Protein AF-A0A522KFK5-F1 (afdb_monomer)

Structure (mmCIF, N/CA/C/O backbone):
data_AF-A0A522KFK5-F1
#
_entry.id   AF-A0A522KFK5-F1
#
loop_
_atom_site.group_PDB
_atom_site.id
_atom_site.type_symbol
_atom_site.label_atom_id
_atom_site.label_alt_id
_atom_site.label_comp_id
_atom_site.label_asym_id
_atom_site.label_entity_id
_atom_site.label_seq_id
_atom_site.pdbx_PDB_ins_code
_atom_site.Cartn_x
_atom_site.Cartn_y
_atom_site.Cartn_z
_atom_site.occupancy
_atom_site.B_iso_or_equiv
_atom_site.auth_seq_id
_atom_site.auth_comp_id
_atom_site.auth_asym_id
_atom_site.auth_atom_id
_atom_site.pdbx_PDB_model_num
ATOM 1 N N . MET A 1 1 ? -9.479 -4.436 -2.124 1.00 32.31 1 MET A N 1
ATOM 2 C CA . MET A 1 1 ? -9.544 -3.268 -3.033 1.00 32.31 1 MET A CA 1
ATOM 3 C C . MET A 1 1 ? -9.692 -2.023 -2.176 1.00 32.31 1 MET A C 1
ATOM 5 O O . MET A 1 1 ? -10.491 -2.052 -1.253 1.00 32.31 1 MET A O 1
ATOM 9 N N . ARG A 1 2 ? -8.901 -0.968 -2.407 1.00 38.78 2 ARG A N 1
ATOM 10 C CA . ARG A 1 2 ? -9.092 0.308 -1.697 1.00 38.78 2 ARG A CA 1
ATOM 11 C C . ARG A 1 2 ? -10.434 0.881 -2.168 1.00 38.78 2 ARG A C 1
ATOM 13 O O . ARG A 1 2 ? -10.598 1.065 -3.369 1.00 38.78 2 ARG A O 1
ATOM 20 N N . GLY A 1 3 ? -11.390 1.077 -1.262 1.00 47.38 3 GLY A N 1
ATOM 21 C CA . GLY A 1 3 ? -12.675 1.691 -1.607 1.00 47.38 3 GLY A CA 1
ATOM 22 C C . GLY A 1 3 ? -12.481 3.102 -2.168 1.00 47.38 3 GLY A C 1
ATOM 23 O O . GLY A 1 3 ? -11.534 3.794 -1.777 1.00 47.38 3 GLY A O 1
ATOM 24 N N . ARG A 1 4 ? -13.366 3.506 -3.088 1.00 56.53 4 ARG A N 1
ATOM 25 C CA . ARG A 1 4 ? -13.407 4.861 -3.661 1.00 56.53 4 ARG A CA 1
ATOM 26 C C . ARG A 1 4 ? -13.499 5.892 -2.536 1.00 56.53 4 ARG A C 1
ATOM 28 O O . ARG A 1 4 ? -14.270 5.712 -1.590 1.00 56.53 4 ARG A O 1
ATOM 35 N N . LYS A 1 5 ? -12.712 6.964 -2.609 1.00 54.12 5 LYS A N 1
ATOM 36 C CA . LYS A 1 5 ? -12.819 8.058 -1.634 1.00 54.12 5 LYS A CA 1
ATOM 37 C C . LYS A 1 5 ? -14.045 8.921 -1.943 1.00 54.12 5 LYS A C 1
ATOM 39 O O . LYS A 1 5 ? -14.452 9.059 -3.092 1.00 54.12 5 LYS A O 1
ATOM 44 N N . LYS A 1 6 ? -14.629 9.541 -0.913 1.00 41.66 6 LYS A N 1
ATOM 45 C CA . LYS A 1 6 ? -15.729 10.504 -1.080 1.00 41.66 6 LYS A CA 1
ATOM 46 C C . LYS A 1 6 ? -15.242 11.674 -1.954 1.00 41.66 6 LYS A C 1
ATOM 48 O O . LYS A 1 6 ? -14.332 12.383 -1.534 1.00 41.66 6 LYS A O 1
ATOM 53 N N . GLY A 1 7 ? -15.826 11.843 -3.144 1.00 58.88 7 GLY A N 1
ATOM 54 C CA . GLY A 1 7 ? -15.460 12.880 -4.125 1.00 58.88 7 GLY A CA 1
ATOM 55 C C . GLY A 1 7 ? -14.580 12.412 -5.294 1.00 58.88 7 GLY A C 1
ATOM 56 O O . GLY A 1 7 ? -14.233 13.223 -6.145 1.00 58.88 7 GLY A O 1
ATOM 57 N N . GLU A 1 8 ? -14.216 11.130 -5.357 1.00 59.31 8 GLU A N 1
ATOM 58 C CA . GLU A 1 8 ? -13.532 10.549 -6.519 1.00 59.31 8 GLU A CA 1
ATOM 59 C C . GLU A 1 8 ? -14.560 10.315 -7.643 1.00 59.31 8 GLU A C 1
ATOM 61 O O . GLU A 1 8 ? -15.618 9.735 -7.393 1.00 59.31 8 GLU A O 1
ATOM 66 N N . GLY A 1 9 ? -14.282 10.812 -8.855 1.00 65.56 9 GLY A N 1
ATOM 67 C CA . GLY A 1 9 ? -15.166 10.642 -10.016 1.00 65.56 9 GLY A CA 1
ATOM 68 C C . GLY A 1 9 ? -15.393 9.168 -10.371 1.00 65.56 9 GLY A C 1
ATOM 69 O O . GLY A 1 9 ? -14.629 8.294 -9.964 1.00 65.56 9 GLY A O 1
ATOM 70 N N . ASP A 1 10 ? -16.440 8.880 -11.147 1.00 63.81 10 ASP A N 1
ATOM 71 C CA . ASP A 1 10 ? -16.839 7.495 -11.463 1.00 63.81 10 ASP A CA 1
ATOM 72 C C . ASP A 1 10 ? -15.828 6.760 -12.373 1.00 63.81 10 ASP A C 1
ATOM 74 O O . ASP A 1 10 ? -15.852 5.537 -12.520 1.00 63.81 10 ASP A O 1
ATOM 78 N N . THR A 1 11 ? -14.886 7.511 -12.949 1.00 64.56 11 THR A N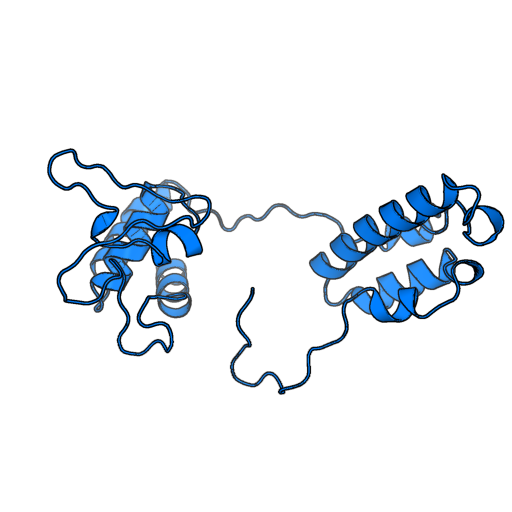 1
ATOM 79 C CA . THR A 1 11 ? -13.817 7.028 -13.820 1.00 64.56 11 THR A CA 1
ATOM 80 C C . THR A 1 11 ? -12.588 6.578 -13.031 1.00 64.56 11 THR A C 1
ATOM 82 O O . THR A 1 11 ? -11.987 7.352 -12.282 1.00 64.56 11 THR A O 1
ATOM 85 N N . THR A 1 12 ? -12.152 5.341 -13.266 1.00 71.75 12 THR A N 1
ATOM 86 C CA . THR A 1 12 ? -10.877 4.811 -12.765 1.00 71.75 12 THR A CA 1
ATOM 87 C C . THR A 1 12 ? -9.710 5.609 -13.350 1.00 71.75 12 THR A C 1
ATOM 89 O O . THR A 1 12 ? -9.559 5.676 -14.568 1.00 71.75 12 THR A O 1
ATOM 92 N N . GLN A 1 13 ? -8.864 6.197 -12.500 1.00 70.38 13 GLN A N 1
ATOM 93 C CA . GLN A 1 13 ? -7.649 6.862 -12.975 1.00 70.38 13 GLN A CA 1
ATOM 94 C C . GLN A 1 13 ? -6.668 5.850 -13.591 1.00 70.38 13 GLN A C 1
ATOM 96 O O . GLN A 1 13 ? -6.547 4.731 -13.076 1.00 70.38 13 GLN A O 1
ATOM 101 N N . PRO A 1 14 ? -5.941 6.226 -14.658 1.00 80.94 14 PRO A N 1
ATOM 102 C CA . PRO A 1 14 ? -4.960 5.349 -15.278 1.00 80.94 14 PRO A CA 1
ATOM 103 C C . PRO A 1 14 ? -3.867 4.944 -14.282 1.00 80.94 14 PRO A C 1
ATOM 105 O O . PRO A 1 14 ? -3.461 5.709 -13.402 1.00 80.94 14 PRO A O 1
ATOM 108 N N . GLY A 1 15 ? -3.385 3.707 -14.423 1.00 84.69 15 GLY A N 1
ATOM 109 C CA . GLY A 1 15 ? -2.268 3.208 -13.627 1.00 84.69 15 GLY A CA 1
ATOM 110 C C . GLY A 1 15 ? -0.995 4.035 -13.863 1.00 84.69 15 GLY A C 1
ATOM 111 O O . GLY A 1 15 ? -0.831 4.619 -14.931 1.00 84.69 15 GLY A O 1
ATOM 112 N N . PRO A 1 16 ? -0.049 4.053 -12.910 1.00 88.50 16 PRO A N 1
ATOM 113 C CA . PRO A 1 16 ? 1.122 4.931 -12.980 1.00 88.50 16 PRO A CA 1
ATOM 114 C C . PRO A 1 16 ? 2.027 4.652 -14.185 1.00 88.50 16 PRO A C 1
ATOM 116 O O . PRO A 1 16 ? 2.661 5.568 -14.686 1.00 88.50 16 PRO A O 1
ATOM 119 N N . LEU A 1 17 ? 2.072 3.407 -14.670 1.00 93.25 17 LEU A N 1
ATOM 120 C CA . LEU A 1 17 ? 2.854 3.012 -15.847 1.00 93.25 17 LEU A CA 1
ATOM 121 C C . LEU A 1 17 ? 2.074 3.117 -17.163 1.00 93.25 17 LEU A C 1
ATOM 123 O O . LEU A 1 17 ? 2.630 2.789 -18.204 1.00 93.25 17 LEU A O 1
ATOM 127 N N . TYR A 1 18 ? 0.799 3.524 -17.136 1.00 91.31 18 TYR A N 1
ATOM 128 C CA . TYR A 1 18 ? -0.061 3.494 -18.320 1.00 91.31 18 TYR A CA 1
ATOM 129 C C . TYR A 1 18 ? 0.567 4.244 -19.497 1.00 91.31 18 TYR A C 1
ATOM 131 O O . TYR A 1 18 ? 0.669 3.667 -20.570 1.00 91.31 18 TYR A O 1
ATOM 139 N N . GLY A 1 19 ? 1.072 5.464 -19.280 1.00 90.38 19 GLY A N 1
ATOM 140 C CA . GLY A 1 19 ? 1.713 6.260 -20.333 1.00 90.38 19 GLY A CA 1
ATOM 141 C C . GLY A 1 19 ? 2.905 5.555 -20.988 1.00 90.38 19 GLY A C 1
ATOM 142 O O . GLY A 1 19 ? 2.964 5.473 -22.209 1.00 90.38 19 GLY A O 1
ATOM 143 N N . LEU A 1 20 ? 3.801 4.960 -20.191 1.00 93.12 20 LEU A N 1
ATOM 144 C CA . LEU A 1 20 ? 4.950 4.211 -20.715 1.00 93.12 20 LEU A CA 1
ATOM 145 C C . LEU A 1 20 ? 4.531 2.940 -21.460 1.00 93.12 20 LEU A C 1
ATOM 147 O O . LEU A 1 20 ? 5.118 2.605 -22.480 1.00 93.12 20 LEU A O 1
ATOM 151 N N . LEU A 1 21 ? 3.511 2.232 -20.969 1.00 91.88 21 LEU A N 1
ATOM 152 C CA . LEU A 1 21 ? 3.040 0.983 -21.576 1.00 91.88 21 LEU A CA 1
ATOM 153 C C . LEU A 1 21 ? 2.182 1.195 -22.834 1.00 91.88 21 LEU A C 1
ATOM 155 O O . LEU A 1 21 ? 1.875 0.220 -23.513 1.00 91.88 21 LEU A O 1
ATOM 159 N N . GLN A 1 22 ? 1.798 2.436 -23.151 1.00 93.00 22 GLN A N 1
ATOM 160 C CA . GLN A 1 22 ? 1.203 2.789 -24.446 1.00 93.00 22 GLN A CA 1
ATOM 161 C C . GLN A 1 22 ? 2.259 2.941 -25.552 1.00 93.00 22 GLN A C 1
ATOM 163 O O . GLN A 1 22 ? 1.914 2.963 -26.732 1.00 93.00 22 GLN A O 1
ATOM 168 N N . LEU A 1 23 ? 3.542 3.049 -25.194 1.00 93.06 23 LEU A N 1
ATOM 169 C CA . LEU A 1 23 ? 4.630 3.156 -26.157 1.00 93.06 23 LEU A CA 1
ATOM 170 C C . LEU A 1 23 ? 5.041 1.768 -26.677 1.00 93.06 23 LEU A C 1
ATOM 172 O O . LEU A 1 23 ? 4.992 0.784 -25.932 1.00 93.06 23 LEU A O 1
ATOM 176 N N . PRO A 1 24 ? 5.523 1.667 -27.930 1.00 94.44 24 PRO A N 1
ATOM 177 C CA . PRO A 1 24 ? 6.239 0.480 -28.385 1.00 94.44 24 PRO A CA 1
ATOM 178 C C . PRO A 1 24 ? 7.419 0.166 -27.454 1.00 94.44 24 PRO A C 1
ATOM 180 O O . PRO A 1 24 ? 8.079 1.087 -26.975 1.00 94.44 24 PRO A O 1
ATOM 183 N N . LEU A 1 25 ? 7.748 -1.118 -27.251 1.00 93.38 25 LEU A N 1
ATOM 184 C CA . LEU A 1 25 ? 8.874 -1.527 -26.389 1.00 93.38 25 LEU A CA 1
ATOM 185 C C . LEU A 1 25 ? 10.199 -0.841 -26.768 1.00 93.38 25 LEU A C 1
ATOM 187 O O . LEU A 1 25 ? 10.996 -0.521 -25.890 1.00 93.38 25 LEU A O 1
ATOM 191 N N . SER A 1 26 ? 10.391 -0.548 -28.056 1.00 93.19 26 SER A N 1
ATOM 192 C CA . SER A 1 26 ? 11.586 0.109 -28.596 1.00 93.19 26 SER A CA 1
ATOM 193 C C . SER A 1 26 ? 11.648 1.610 -28.311 1.00 93.19 26 SER A C 1
ATOM 195 O O . SER A 1 26 ? 12.636 2.258 -28.637 1.00 93.19 26 SER A O 1
ATOM 197 N N . LYS A 1 27 ? 10.585 2.176 -27.736 1.00 94.88 27 LYS A N 1
ATOM 198 C CA . LYS A 1 27 ? 10.476 3.577 -27.315 1.00 94.88 27 LYS A CA 1
ATOM 199 C C . LYS A 1 27 ? 10.489 3.737 -25.796 1.00 94.88 27 LYS A C 1
ATOM 201 O O . LYS A 1 27 ? 10.441 4.859 -25.310 1.00 94.88 27 LYS A O 1
ATOM 206 N N . ILE A 1 28 ? 10.570 2.637 -25.045 1.00 95.56 28 ILE A N 1
ATOM 207 C CA . ILE A 1 28 ? 10.784 2.664 -23.596 1.00 95.56 28 ILE A CA 1
ATOM 208 C C . ILE A 1 28 ? 12.298 2.645 -23.347 1.00 95.56 28 ILE A C 1
ATOM 210 O O . ILE A 1 28 ? 12.867 1.640 -22.918 1.00 95.56 28 ILE A O 1
ATOM 214 N N . ASP A 1 29 ? 12.957 3.749 -23.696 1.00 94.31 29 ASP A N 1
ATOM 215 C CA . ASP A 1 29 ? 14.379 3.976 -23.440 1.00 94.31 29 ASP A CA 1
ATOM 216 C C . ASP A 1 29 ? 14.613 4.608 -22.057 1.00 94.31 29 ASP A C 1
ATOM 218 O O . ASP A 1 29 ? 13.685 4.825 -21.274 1.00 94.31 29 ASP A O 1
ATOM 222 N N . SER A 1 30 ? 15.878 4.851 -21.714 1.00 94.69 30 SER A N 1
ATOM 223 C CA . SER A 1 30 ? 16.219 5.465 -20.430 1.00 94.69 30 SER A CA 1
ATOM 224 C C . SER A 1 30 ? 15.662 6.869 -20.263 1.00 94.69 30 SER A C 1
ATOM 226 O O . SER A 1 30 ? 15.283 7.211 -19.149 1.00 94.69 30 SER A O 1
ATOM 228 N N . ASP A 1 31 ? 15.571 7.642 -21.338 1.00 94.62 31 ASP A N 1
ATOM 229 C CA . ASP A 1 31 ? 15.175 9.044 -21.280 1.00 94.62 31 ASP A CA 1
ATOM 230 C C . ASP A 1 31 ? 13.653 9.127 -21.053 1.00 94.62 31 ASP A C 1
ATOM 232 O O . ASP A 1 31 ? 13.177 9.890 -20.216 1.00 94.62 31 ASP A O 1
ATOM 236 N N . ALA A 1 32 ? 12.879 8.238 -21.689 1.00 95.25 32 ALA A N 1
ATOM 237 C CA . ALA A 1 32 ? 11.457 8.056 -21.412 1.00 95.25 32 ALA A CA 1
ATOM 238 C C . ALA A 1 32 ? 11.200 7.601 -19.963 1.00 95.25 32 ALA A C 1
ATOM 240 O O . ALA A 1 32 ? 10.260 8.070 -19.317 1.00 95.25 32 ALA A O 1
ATOM 241 N N . VAL A 1 33 ? 12.025 6.688 -19.431 1.00 95.88 33 VAL A N 1
ATOM 242 C CA . VAL A 1 33 ? 11.905 6.213 -18.041 1.00 95.88 33 VAL A CA 1
ATOM 243 C C . VAL A 1 33 ? 12.272 7.308 -17.037 1.00 95.88 33 VAL A C 1
ATOM 245 O O . VAL A 1 33 ? 11.586 7.444 -16.023 1.00 95.88 33 VAL A O 1
ATOM 248 N N . GLU A 1 34 ? 13.322 8.081 -17.306 1.00 95.88 34 GLU A N 1
ATOM 249 C CA . GLU A 1 34 ? 13.745 9.225 -16.494 1.00 95.88 34 GLU A CA 1
ATOM 250 C C . GLU A 1 34 ? 12.664 10.307 -16.470 1.00 95.88 34 GLU A C 1
ATOM 252 O O . GLU A 1 34 ? 12.196 10.689 -15.398 1.00 95.88 34 GLU A O 1
ATOM 257 N N . GLN A 1 35 ? 12.185 10.726 -17.643 1.00 95.19 35 GLN A N 1
ATOM 258 C CA . GLN A 1 35 ? 11.123 11.720 -17.770 1.00 95.19 35 GLN A CA 1
ATOM 259 C C . GLN A 1 35 ? 9.861 11.290 -17.013 1.00 95.19 35 GLN A C 1
ATOM 261 O O . GLN A 1 35 ? 9.269 12.070 -16.263 1.00 95.19 35 GLN A O 1
ATOM 266 N N . TRP A 1 36 ? 9.483 10.016 -17.129 1.00 95.88 36 TRP A N 1
ATOM 267 C CA . TRP A 1 36 ? 8.375 9.467 -16.359 1.00 95.88 36 TRP A CA 1
ATOM 268 C C . TRP A 1 36 ? 8.630 9.506 -14.841 1.00 95.88 36 TRP A C 1
ATOM 270 O O . TRP A 1 36 ? 7.723 9.840 -14.077 1.00 95.88 36 TRP A O 1
ATOM 280 N N . LEU A 1 37 ? 9.843 9.195 -14.368 1.00 95.56 37 LEU A N 1
ATOM 281 C CA . LEU A 1 37 ? 10.184 9.304 -12.943 1.00 95.56 37 LEU A CA 1
ATOM 282 C C . LEU A 1 37 ? 10.066 10.750 -12.444 1.00 95.56 37 LEU A C 1
ATOM 284 O O . LEU A 1 37 ? 9.474 10.970 -11.381 1.00 95.56 37 LEU A O 1
ATOM 288 N N . ILE A 1 38 ? 10.545 11.720 -13.230 1.00 93.88 38 ILE A N 1
ATOM 289 C CA . ILE A 1 38 ? 10.445 13.156 -12.938 1.00 93.88 38 ILE A CA 1
ATOM 290 C C . ILE A 1 38 ? 8.975 13.566 -12.772 1.00 93.88 38 ILE A C 1
ATOM 292 O O . ILE A 1 38 ? 8.608 14.187 -11.770 1.00 93.88 38 ILE A O 1
ATOM 296 N N . GLU A 1 39 ? 8.099 13.155 -13.691 1.00 92.62 39 GLU A N 1
ATOM 297 C CA . GLU A 1 39 ? 6.657 13.426 -13.619 1.00 92.62 39 GLU A CA 1
ATOM 298 C C . GLU A 1 39 ? 6.004 12.812 -12.370 1.00 92.62 39 GLU A C 1
ATOM 300 O O . GLU A 1 39 ? 5.091 13.390 -11.770 1.00 92.62 39 GLU A O 1
ATOM 305 N N . GLN A 1 40 ? 6.488 11.650 -11.924 1.00 92.88 40 GLN A N 1
ATOM 306 C CA . GLN A 1 40 ? 5.958 10.939 -10.759 1.00 92.88 40 GLN A CA 1
ATOM 307 C C . GLN A 1 40 ? 6.577 11.365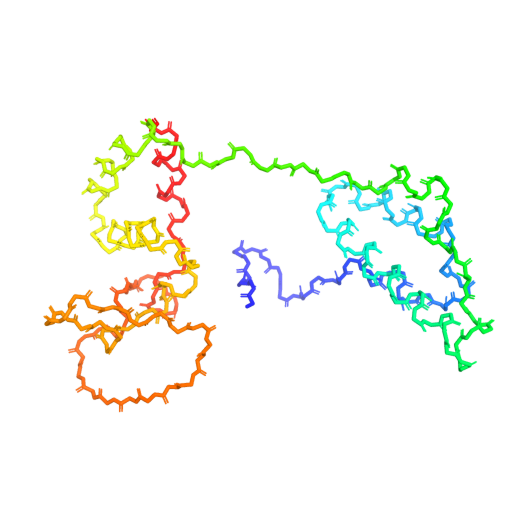 -9.415 1.00 92.88 40 GLN A C 1
ATOM 309 O O . GLN A 1 40 ? 6.177 10.827 -8.376 1.00 92.88 40 GLN A O 1
ATOM 314 N N . ARG A 1 41 ? 7.473 12.367 -9.377 1.00 90.12 41 ARG A N 1
ATOM 315 C CA . ARG A 1 41 ? 8.095 12.881 -8.133 1.00 90.12 41 ARG A CA 1
ATOM 316 C C . ARG A 1 41 ? 7.081 13.269 -7.051 1.00 90.12 41 ARG A C 1
ATOM 318 O O . ARG A 1 41 ? 7.335 13.076 -5.866 1.00 90.12 41 ARG A O 1
ATOM 325 N N . HIS A 1 42 ? 5.894 13.735 -7.445 1.00 89.19 42 HIS A N 1
ATOM 326 C CA . HIS A 1 42 ? 4.797 14.082 -6.533 1.00 89.19 42 HIS A CA 1
ATOM 327 C C . HIS A 1 42 ? 4.217 12.873 -5.761 1.00 89.19 42 HIS A C 1
ATOM 329 O O . HIS A 1 42 ? 3.512 13.043 -4.763 1.00 89.19 42 HIS A O 1
ATOM 335 N N . ARG A 1 43 ? 4.495 11.634 -6.196 1.00 88.94 43 ARG A N 1
ATOM 336 C CA . ARG A 1 43 ? 4.040 10.379 -5.569 1.00 88.94 43 ARG A CA 1
ATOM 337 C C . ARG A 1 43 ? 5.197 9.377 -5.458 1.00 88.94 43 ARG A C 1
ATOM 339 O O . ARG A 1 43 ? 5.152 8.316 -6.088 1.00 88.94 43 ARG A O 1
ATOM 346 N N . PRO A 1 44 ? 6.187 9.620 -4.584 1.00 89.12 44 PRO A N 1
ATOM 347 C CA . PRO A 1 44 ? 7.449 8.872 -4.569 1.00 89.12 44 PRO A CA 1
ATOM 348 C C . PRO A 1 44 ? 7.273 7.363 -4.343 1.00 89.12 44 PRO A C 1
ATOM 350 O O . PRO A 1 44 ? 7.905 6.541 -5.006 1.00 89.12 44 PRO A O 1
ATOM 353 N N . GLY A 1 45 ? 6.347 6.967 -3.462 1.00 88.75 45 GLY A N 1
ATOM 354 C CA . GLY A 1 45 ? 6.043 5.551 -3.236 1.00 88.75 45 GLY A CA 1
ATOM 355 C C . GLY A 1 45 ? 5.429 4.857 -4.458 1.00 88.75 45 GLY A C 1
ATOM 356 O O . GLY A 1 45 ? 5.696 3.681 -4.693 1.00 88.75 45 GLY A O 1
ATOM 357 N N . VAL A 1 46 ? 4.630 5.576 -5.254 1.00 90.38 46 VAL A N 1
ATOM 358 C CA . VAL A 1 46 ? 4.033 5.047 -6.491 1.00 90.38 46 VAL A CA 1
ATOM 359 C C . VAL A 1 46 ? 5.080 4.988 -7.598 1.00 90.38 46 VAL A C 1
ATOM 361 O O . VAL A 1 46 ? 5.182 3.951 -8.250 1.00 90.38 46 VAL A O 1
ATOM 364 N N . ALA A 1 47 ? 5.887 6.041 -7.753 1.00 93.19 47 ALA A N 1
ATOM 365 C CA . ALA A 1 47 ? 6.986 6.106 -8.711 1.00 93.19 47 ALA A CA 1
ATOM 366 C C . ALA A 1 47 ? 7.959 4.935 -8.520 1.00 93.19 47 ALA A C 1
ATOM 368 O O . ALA A 1 47 ? 8.157 4.135 -9.432 1.00 93.19 47 ALA A O 1
ATOM 369 N N . ARG A 1 48 ? 8.470 4.727 -7.296 1.00 93.19 48 ARG A N 1
ATOM 370 C CA . ARG A 1 48 ? 9.386 3.612 -7.008 1.00 93.19 48 ARG A CA 1
ATOM 371 C C . ARG A 1 48 ? 8.739 2.251 -7.269 1.00 93.19 48 ARG A C 1
ATOM 373 O O . ARG A 1 48 ? 9.353 1.366 -7.860 1.00 93.19 48 ARG A O 1
ATOM 380 N N . ALA A 1 49 ? 7.493 2.067 -6.836 1.00 92.81 49 ALA A N 1
ATOM 381 C CA . ALA A 1 49 ? 6.778 0.809 -7.017 1.00 92.81 49 ALA A CA 1
ATOM 382 C C . ALA A 1 49 ? 6.486 0.512 -8.502 1.00 92.81 49 ALA A C 1
ATOM 384 O O . ALA A 1 49 ? 6.525 -0.651 -8.912 1.00 92.81 49 ALA A O 1
ATOM 385 N N . GLY A 1 50 ? 6.195 1.540 -9.301 1.00 94.56 50 GLY A N 1
ATOM 386 C CA . GLY A 1 50 ? 6.071 1.450 -10.754 1.00 94.56 50 GLY A CA 1
ATOM 387 C C . GLY A 1 50 ? 7.409 1.109 -11.407 1.00 94.56 50 GLY A C 1
ATOM 388 O O . GLY A 1 50 ? 7.489 0.119 -12.127 1.00 94.56 50 GLY A O 1
ATOM 389 N N . PHE A 1 51 ? 8.473 1.835 -11.063 1.00 95.38 51 PHE A N 1
ATOM 390 C CA . PHE A 1 51 ? 9.823 1.621 -11.583 1.00 95.38 51 PHE A CA 1
ATOM 391 C C . PHE A 1 51 ? 10.319 0.185 -11.377 1.00 95.38 51 PHE A C 1
ATOM 393 O O . PHE A 1 51 ? 10.775 -0.461 -12.317 1.00 95.38 51 PHE A O 1
ATOM 400 N N . VAL A 1 52 ? 10.180 -0.361 -10.162 1.00 94.12 52 VAL A N 1
ATOM 401 C CA . VAL A 1 52 ? 10.608 -1.739 -9.860 1.00 94.12 52 VAL A CA 1
ATOM 402 C C . VAL A 1 52 ? 9.867 -2.759 -10.730 1.00 94.12 52 VAL A C 1
ATOM 404 O O . VAL A 1 52 ? 10.488 -3.702 -11.223 1.00 94.12 52 VAL A O 1
ATOM 407 N N . ARG A 1 53 ? 8.558 -2.564 -10.950 1.00 95.00 53 ARG A N 1
ATOM 408 C CA . ARG A 1 53 ? 7.747 -3.436 -11.816 1.00 95.00 53 ARG A CA 1
ATOM 409 C C . ARG A 1 53 ? 8.135 -3.298 -13.283 1.00 95.00 53 ARG A C 1
ATOM 411 O O . ARG A 1 53 ? 8.295 -4.316 -13.947 1.00 95.00 53 ARG A O 1
ATOM 418 N N . LEU A 1 54 ? 8.324 -2.070 -13.762 1.00 95.50 54 LEU A N 1
ATOM 419 C CA . LEU A 1 54 ? 8.755 -1.796 -15.130 1.00 95.50 54 LEU A CA 1
ATOM 420 C C . LEU A 1 54 ? 10.110 -2.444 -15.417 1.00 95.50 54 LEU A C 1
ATOM 422 O O . LEU A 1 54 ? 10.242 -3.180 -16.386 1.00 95.50 54 LEU A O 1
ATOM 426 N N . ARG A 1 55 ? 11.095 -2.258 -14.533 1.00 95.00 55 ARG A N 1
ATOM 427 C CA . ARG A 1 55 ? 12.418 -2.873 -14.670 1.00 95.00 55 ARG A CA 1
ATOM 428 C C . ARG A 1 55 ? 12.336 -4.397 -14.737 1.00 95.00 55 ARG A C 1
ATOM 430 O O . ARG A 1 55 ? 12.989 -5.009 -15.575 1.00 95.00 55 ARG A O 1
ATOM 437 N N . ALA A 1 56 ? 11.534 -5.016 -13.867 1.00 94.38 56 ALA A N 1
ATOM 438 C CA . ALA A 1 56 ? 11.324 -6.462 -13.893 1.00 94.38 56 ALA A CA 1
ATOM 439 C C . ALA A 1 56 ? 10.675 -6.923 -15.211 1.00 94.38 56 ALA A C 1
ATOM 441 O O . ALA A 1 56 ? 11.103 -7.922 -15.785 1.00 94.38 56 ALA A O 1
ATOM 442 N N . PHE A 1 57 ? 9.692 -6.171 -15.710 1.00 94.44 57 PHE A N 1
ATOM 443 C CA . PHE A 1 57 ? 9.033 -6.430 -16.988 1.00 94.44 57 PHE A CA 1
ATOM 444 C C . PHE A 1 57 ? 10.003 -6.332 -18.176 1.00 94.44 57 PHE A C 1
ATOM 446 O O . PHE A 1 57 ? 10.096 -7.274 -18.958 1.00 94.44 57 PHE A O 1
ATOM 453 N N . LEU A 1 58 ? 10.785 -5.254 -18.279 1.00 94.38 58 LEU A N 1
ATOM 454 C CA . LEU A 1 58 ? 11.751 -5.071 -19.369 1.00 94.38 58 LEU A CA 1
ATOM 455 C C . LEU A 1 58 ? 12.856 -6.138 -19.339 1.00 94.38 58 LEU A C 1
ATOM 457 O O . LEU A 1 58 ? 13.206 -6.692 -20.380 1.00 94.38 58 LEU A O 1
ATOM 461 N N . ASN A 1 59 ? 13.343 -6.505 -18.148 1.00 93.81 59 ASN A N 1
ATOM 462 C CA . ASN A 1 59 ? 14.305 -7.601 -17.995 1.00 93.81 59 ASN A CA 1
ATOM 463 C C . ASN A 1 59 ? 13.716 -8.953 -18.430 1.00 93.81 59 ASN A C 1
ATOM 465 O O . ASN A 1 59 ? 14.402 -9.757 -19.058 1.00 93.81 59 ASN A O 1
ATOM 469 N N . TRP A 1 60 ? 12.441 -9.206 -18.129 1.00 94.69 60 TRP A N 1
ATOM 470 C CA . TRP A 1 60 ? 11.744 -10.403 -18.594 1.00 94.69 60 TRP A CA 1
ATOM 471 C C . TRP A 1 60 ? 11.574 -10.417 -20.120 1.00 94.69 60 TRP A C 1
ATOM 473 O O . TRP A 1 60 ? 11.777 -11.464 -20.737 1.00 94.69 60 TRP A O 1
ATOM 483 N N . CYS A 1 61 ? 11.271 -9.270 -20.741 1.00 94.50 61 CYS A N 1
ATOM 484 C CA . CYS A 1 61 ? 11.214 -9.137 -22.200 1.00 94.50 61 CYS A CA 1
ATOM 485 C C . CYS A 1 61 ? 12.575 -9.441 -22.839 1.0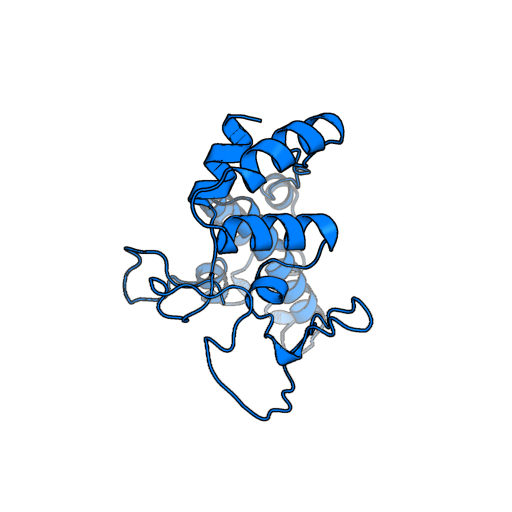0 94.50 61 CYS A C 1
ATOM 487 O O . CYS A 1 61 ? 12.640 -10.228 -23.780 1.00 94.50 61 CYS A O 1
ATOM 489 N N . ALA A 1 62 ? 13.668 -8.909 -22.281 1.00 92.88 62 ALA A N 1
ATOM 490 C CA . ALA A 1 62 ? 15.023 -9.138 -22.791 1.00 92.88 62 ALA A CA 1
ATOM 491 C C . ALA A 1 62 ? 15.419 -10.630 -22.776 1.00 92.88 62 ALA A C 1
ATOM 493 O O . ALA A 1 62 ? 16.136 -11.112 -23.657 1.00 92.88 62 ALA A O 1
ATOM 494 N N . GLY A 1 63 ? 14.895 -11.395 -21.813 1.00 92.19 63 GLY A N 1
ATOM 495 C CA . GLY A 1 63 ? 15.106 -12.839 -21.722 1.00 92.19 63 GLY A CA 1
ATOM 496 C C . GLY A 1 63 ? 14.402 -13.668 -22.806 1.00 92.19 63 GLY A C 1
ATOM 497 O O . GLY A 1 63 ? 14.801 -14.807 -23.044 1.00 92.19 63 GLY A O 1
ATOM 498 N N . ARG A 1 64 ? 13.390 -13.134 -23.502 1.00 94.44 64 ARG A N 1
ATOM 499 C CA . ARG A 1 64 ? 12.529 -13.901 -24.420 1.00 94.44 64 ARG A CA 1
ATOM 500 C C . ARG A 1 64 ? 12.828 -13.607 -25.882 1.00 94.44 64 ARG A C 1
ATOM 502 O O . ARG A 1 64 ? 12.767 -12.458 -26.297 1.00 94.44 64 ARG A O 1
ATOM 509 N N . ALA A 1 65 ? 13.027 -14.658 -26.680 1.00 93.50 65 ALA A N 1
ATOM 510 C CA . ALA A 1 65 ? 13.293 -14.535 -28.117 1.00 93.50 65 ALA A CA 1
ATOM 511 C C . ALA A 1 65 ? 12.242 -13.682 -28.854 1.00 93.50 65 ALA A C 1
ATOM 513 O O . ALA A 1 65 ? 12.603 -12.855 -29.674 1.00 93.50 65 ALA A O 1
ATOM 514 N N . ALA A 1 66 ? 10.961 -13.805 -28.490 1.00 93.75 66 ALA A N 1
ATOM 515 C CA . ALA A 1 66 ? 9.874 -13.046 -29.115 1.00 93.75 66 ALA A CA 1
ATOM 516 C C . ALA A 1 66 ? 9.923 -11.521 -28.877 1.00 93.75 66 ALA A C 1
ATOM 518 O O . ALA A 1 66 ? 9.279 -10.778 -29.609 1.00 93.75 66 ALA A O 1
ATOM 519 N N . TYR A 1 67 ? 10.635 -11.048 -27.847 1.00 92.75 67 TYR A N 1
ATOM 520 C CA . TYR A 1 67 ? 10.617 -9.636 -27.431 1.00 92.75 67 TYR A CA 1
ATOM 521 C C . TYR A 1 67 ? 12.001 -8.986 -27.385 1.00 92.75 67 TYR A C 1
ATOM 523 O O . TYR A 1 67 ? 12.095 -7.763 -27.299 1.00 92.75 67 TYR A O 1
ATOM 531 N N . ARG A 1 68 ? 13.068 -9.790 -27.426 1.00 91.75 68 ARG A N 1
ATOM 532 C CA . ARG A 1 68 ? 14.452 -9.352 -27.223 1.00 91.75 68 ARG A CA 1
ATOM 533 C C . ARG A 1 68 ? 14.883 -8.258 -28.196 1.00 91.75 68 ARG A C 1
ATOM 535 O O . ARG A 1 68 ? 15.539 -7.321 -27.762 1.00 91.75 68 ARG A O 1
ATOM 542 N N . ASP A 1 69 ? 14.469 -8.352 -29.455 1.00 92.56 69 ASP A N 1
ATOM 543 C CA . ASP A 1 69 ? 14.875 -7.405 -30.503 1.00 92.56 69 ASP A CA 1
ATOM 544 C C . ASP A 1 69 ? 14.095 -6.082 -30.452 1.00 92.56 69 ASP A C 1
ATOM 546 O O . ASP A 1 69 ? 14.457 -5.109 -31.109 1.00 92.56 69 ASP A O 1
ATOM 550 N N . TYR A 1 70 ? 13.023 -6.031 -29.658 1.00 92.12 70 TYR A N 1
ATOM 551 C CA . TYR A 1 70 ? 12.164 -4.857 -29.523 1.00 92.12 70 TYR A CA 1
ATOM 552 C C . TYR A 1 70 ? 12.372 -4.108 -28.212 1.00 92.12 70 TYR A C 1
ATOM 554 O O .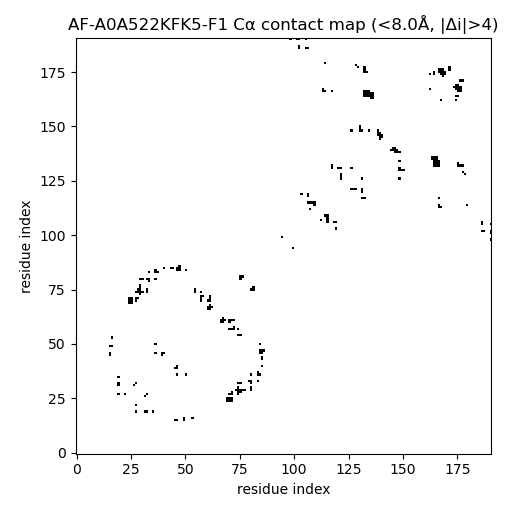 TYR A 1 70 ? 11.919 -2.977 -28.096 1.00 92.12 70 TYR A O 1
ATOM 562 N N . VAL A 1 71 ? 13.002 -4.720 -27.209 1.00 93.56 71 VAL A N 1
ATOM 563 C CA . VAL A 1 71 ? 13.260 -4.079 -25.917 1.00 93.56 71 VAL A CA 1
ATOM 564 C C . VAL A 1 71 ? 14.643 -3.445 -25.914 1.00 93.56 71 VAL A C 1
ATOM 566 O O . VAL A 1 71 ? 15.578 -4.009 -26.469 1.00 93.56 71 VAL A O 1
ATOM 569 N N . ILE A 1 72 ? 14.791 -2.302 -25.248 1.00 89.38 72 ILE A N 1
ATOM 570 C CA . ILE A 1 72 ? 16.098 -1.683 -25.013 1.00 89.38 72 ILE A CA 1
ATOM 571 C C . ILE A 1 72 ? 16.672 -2.257 -23.713 1.00 89.38 72 ILE A C 1
ATOM 573 O O . ILE A 1 72 ? 16.182 -1.926 -22.623 1.00 89.38 72 ILE A O 1
ATOM 577 N N . PRO A 1 73 ? 17.694 -3.132 -23.775 1.00 79.75 73 PRO A N 1
ATOM 578 C CA . PRO A 1 73 ? 18.303 -3.672 -22.571 1.00 79.75 73 PRO A CA 1
ATOM 579 C C . PRO A 1 73 ? 18.932 -2.529 -21.772 1.00 79.75 73 PRO A C 1
ATOM 581 O O . PRO A 1 73 ? 19.628 -1.681 -22.323 1.00 79.75 73 PRO A O 1
ATOM 584 N N . GLY A 1 74 ? 18.683 -2.487 -20.465 1.00 84.50 74 GLY A N 1
ATOM 585 C CA . GLY A 1 74 ? 19.273 -1.457 -19.608 1.00 84.50 74 GLY A CA 1
ATOM 586 C C . GLY A 1 74 ? 18.578 -0.090 -19.635 1.00 84.50 74 GLY A C 1
ATOM 587 O O . GLY A 1 74 ? 19.111 0.859 -19.063 1.00 84.50 74 GLY A O 1
ATOM 588 N N . ALA A 1 75 ? 17.362 0.027 -20.184 1.00 91.06 75 ALA A N 1
ATOM 589 C CA . ALA A 1 75 ? 16.572 1.263 -20.082 1.00 91.06 75 ALA A CA 1
ATOM 590 C C . ALA A 1 75 ? 16.483 1.788 -18.629 1.00 91.06 75 ALA A C 1
ATOM 592 O O . ALA A 1 75 ? 16.570 2.985 -18.384 1.00 91.06 75 ALA A O 1
ATOM 593 N N . CYS A 1 76 ? 16.435 0.893 -17.636 1.00 91.75 76 CYS A N 1
ATOM 594 C CA . CYS A 1 76 ? 16.397 1.246 -16.212 1.00 91.75 76 CYS A CA 1
ATOM 595 C C . CYS A 1 76 ? 17.770 1.277 -15.502 1.00 91.75 76 CYS A C 1
ATOM 597 O O . CYS A 1 76 ? 17.801 1.233 -14.269 1.00 91.75 76 CYS A O 1
ATOM 599 N N . THR A 1 77 ? 18.900 1.237 -16.222 1.00 89.62 77 THR A N 1
ATOM 600 C CA . THR A 1 77 ? 20.237 1.073 -15.610 1.00 89.62 77 THR A CA 1
ATOM 601 C C . THR A 1 77 ? 21.147 2.295 -15.682 1.00 89.62 77 THR A C 1
ATOM 603 O O . THR A 1 77 ? 22.130 2.306 -14.933 1.00 89.62 77 THR A O 1
ATOM 606 N N . LYS A 1 78 ? 20.836 3.297 -16.524 1.00 91.31 78 LYS A N 1
ATOM 607 C CA . LYS A 1 78 ? 21.566 4.579 -16.564 1.00 91.31 78 LYS A CA 1
ATOM 608 C C . LYS A 1 78 ? 21.586 5.242 -15.181 1.00 91.31 78 LYS A C 1
ATOM 610 O O . LYS A 1 78 ? 20.672 5.033 -14.382 1.00 91.31 78 LYS A O 1
ATOM 615 N N . GLN A 1 79 ? 22.644 6.002 -14.902 1.00 88.62 79 GLN A N 1
ATOM 616 C CA . GLN A 1 79 ? 22.809 6.660 -13.607 1.00 88.62 79 GLN A CA 1
ATOM 617 C C . GLN A 1 79 ? 21.743 7.738 -13.390 1.00 88.62 79 GLN A C 1
ATOM 619 O O . GLN A 1 79 ? 21.081 7.693 -12.361 1.00 88.62 79 GLN A O 1
ATOM 624 N N . ASP A 1 80 ? 21.475 8.563 -14.402 1.00 86.94 80 ASP A N 1
ATOM 625 C CA . ASP A 1 80 ? 20.444 9.613 -14.361 1.00 86.94 80 ASP A CA 1
ATOM 626 C C . ASP A 1 80 ? 19.071 9.041 -13.956 1.00 86.94 80 ASP A C 1
ATOM 628 O O . ASP A 1 80 ? 18.421 9.506 -13.024 1.00 86.94 80 ASP A O 1
ATOM 632 N N . VAL A 1 81 ? 18.694 7.894 -14.537 1.00 91.69 81 VAL A N 1
ATOM 633 C CA . VAL A 1 81 ? 17.477 7.160 -14.154 1.00 91.69 81 VAL A CA 1
ATOM 634 C C . VAL A 1 81 ? 17.504 6.719 -12.690 1.00 91.69 81 VAL A C 1
AT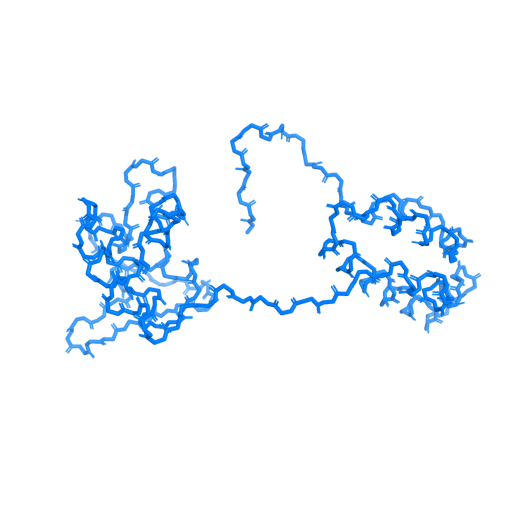OM 636 O O . VAL A 1 81 ? 16.477 6.780 -12.020 1.00 91.69 81 VAL A O 1
ATOM 639 N N . LYS A 1 82 ? 18.640 6.216 -12.189 1.00 90.62 82 LYS A N 1
ATOM 640 C CA . LYS A 1 82 ? 18.768 5.740 -10.800 1.00 90.62 82 LYS A CA 1
ATOM 641 C C . LYS A 1 82 ? 18.679 6.882 -9.796 1.00 90.62 82 LYS A C 1
ATOM 643 O O . LYS A 1 82 ? 18.096 6.664 -8.734 1.00 90.62 82 LYS A O 1
ATOM 648 N N . ASP A 1 83 ? 19.230 8.041 -10.135 1.00 90.62 83 ASP A N 1
ATOM 649 C CA . ASP A 1 83 ? 19.213 9.237 -9.294 1.00 90.62 83 ASP A CA 1
ATOM 650 C C . ASP A 1 83 ? 17.782 9.772 -9.125 1.00 90.62 83 ASP A C 1
ATOM 652 O O . ASP A 1 83 ? 17.408 10.229 -8.044 1.00 90.62 83 ASP A O 1
ATOM 656 N N . GLU A 1 84 ? 16.933 9.583 -10.139 1.00 92.62 84 GLU A N 1
ATOM 657 C CA . GLU A 1 84 ? 15.505 9.909 -10.083 1.00 92.62 84 GLU A CA 1
ATOM 658 C C . GLU A 1 84 ? 14.641 8.887 -9.327 1.00 92.62 84 GLU A C 1
ATOM 660 O O . GLU A 1 84 ? 13.477 9.160 -9.012 1.00 92.62 84 GLU A O 1
ATOM 665 N N . VAL A 1 85 ? 15.159 7.695 -9.002 1.00 91.94 85 VAL A N 1
ATOM 666 C CA . VAL A 1 85 ? 14.377 6.700 -8.256 1.00 91.94 85 VAL A CA 1
ATOM 667 C C . VAL A 1 85 ? 14.257 7.135 -6.792 1.00 91.94 85 VAL A C 1
ATOM 669 O O . VAL A 1 85 ? 15.258 7.148 -6.073 1.00 91.94 85 VAL A O 1
ATOM 672 N N . PRO A 1 86 ? 13.035 7.353 -6.265 1.00 90.25 86 PRO A N 1
ATOM 673 C CA . PRO A 1 86 ? 12.869 7.787 -4.882 1.00 90.25 86 PRO A CA 1
ATOM 674 C C . PRO A 1 86 ? 13.476 6.798 -3.885 1.00 90.25 86 PRO A C 1
ATOM 676 O O . PRO A 1 86 ? 13.336 5.579 -4.047 1.00 90.25 86 PRO A O 1
ATOM 679 N N . SER A 1 87 ? 14.109 7.304 -2.828 1.00 84.19 87 SER A N 1
ATOM 680 C CA . SER A 1 87 ? 14.651 6.481 -1.746 1.00 84.19 87 SER A CA 1
ATOM 681 C C . SER A 1 87 ? 13.542 5.881 -0.871 1.00 84.19 87 SER A C 1
ATOM 683 O O . SER A 1 87 ? 12.407 6.362 -0.809 1.00 84.19 87 SER A O 1
ATOM 685 N N . THR A 1 88 ? 13.854 4.773 -0.199 1.00 77.31 88 THR A N 1
ATOM 686 C CA . THR A 1 88 ? 12.976 4.182 0.817 1.00 77.31 88 THR A CA 1
ATOM 687 C C . THR A 1 88 ? 13.331 4.741 2.182 1.00 77.31 88 THR A C 1
ATOM 689 O O . THR A 1 88 ? 14.400 4.432 2.698 1.00 77.31 88 THR A O 1
ATOM 692 N N . ASN A 1 89 ? 12.410 5.489 2.784 1.00 75.25 89 ASN A N 1
ATOM 693 C CA . ASN A 1 89 ? 12.523 5.903 4.179 1.00 75.25 89 ASN A CA 1
ATOM 694 C C . ASN A 1 89 ? 11.725 4.945 5.066 1.00 75.25 89 ASN A C 1
ATOM 696 O O . ASN A 1 89 ? 10.579 4.601 4.749 1.00 75.25 89 ASN A O 1
ATOM 700 N N . ALA A 1 90 ? 12.330 4.520 6.175 1.00 76.69 90 ALA A N 1
ATOM 701 C CA . ALA A 1 90 ? 11.605 3.827 7.229 1.00 76.69 90 ALA A CA 1
ATOM 702 C C . ALA A 1 90 ? 10.538 4.766 7.812 1.00 76.69 90 ALA A C 1
ATOM 704 O O . ALA A 1 90 ? 10.712 5.985 7.843 1.00 76.69 90 ALA A O 1
ATOM 705 N N . ARG A 1 91 ? 9.409 4.206 8.251 1.00 74.94 91 ARG A N 1
ATOM 706 C CA . ARG A 1 91 ? 8.419 4.994 8.986 1.00 74.94 91 ARG A CA 1
ATOM 707 C C . ARG A 1 91 ? 8.794 5.026 10.462 1.00 74.94 91 ARG A C 1
ATOM 709 O O . ARG A 1 91 ? 9.199 4.006 11.009 1.00 74.94 91 ARG A O 1
ATOM 716 N N . HIS A 1 92 ? 8.614 6.186 11.082 1.00 77.00 92 HIS A N 1
ATOM 717 C CA . HIS A 1 92 ? 8.875 6.422 12.504 1.00 77.00 92 HIS A CA 1
ATOM 718 C C . HIS A 1 92 ? 7.576 6.626 13.305 1.00 77.00 92 HIS A C 1
ATOM 720 O O . HIS A 1 92 ? 7.598 7.171 14.398 1.00 77.00 92 HIS A O 1
ATOM 726 N N . ASP A 1 93 ? 6.428 6.212 12.762 1.00 81.19 93 ASP A N 1
ATOM 727 C CA . ASP A 1 93 ? 5.089 6.403 13.337 1.00 81.19 93 ASP A CA 1
ATOM 728 C C . ASP A 1 93 ? 4.632 5.226 14.223 1.00 81.19 93 ASP A C 1
ATOM 730 O O . ASP A 1 93 ? 3.435 4.985 14.389 1.00 81.19 93 ASP A O 1
ATOM 734 N N . ALA A 1 94 ? 5.579 4.467 14.779 1.00 85.88 94 ALA A N 1
ATOM 735 C CA . ALA A 1 94 ? 5.283 3.321 15.629 1.00 85.88 94 ALA A CA 1
ATOM 736 C C . ALA A 1 94 ? 4.840 3.754 17.041 1.00 85.88 94 ALA A C 1
ATOM 738 O O . ALA A 1 94 ? 5.382 4.689 17.627 1.00 85.88 94 ALA A O 1
ATOM 739 N N . LEU A 1 95 ? 3.874 3.032 17.621 1.00 87.38 95 LEU A N 1
ATOM 740 C CA . LEU A 1 95 ? 3.521 3.181 19.035 1.00 87.38 95 LEU A CA 1
ATOM 741 C C . LEU A 1 95 ? 4.620 2.571 19.911 1.00 87.38 95 LEU A C 1
ATOM 743 O O . LEU A 1 95 ? 4.754 1.352 20.004 1.00 87.38 95 LEU A O 1
ATOM 747 N N . GLU A 1 96 ? 5.398 3.428 20.561 1.00 90.38 96 GLU A N 1
ATOM 748 C CA . GLU A 1 96 ? 6.414 3.027 21.532 1.00 90.38 96 GLU A CA 1
ATOM 749 C C . GLU A 1 96 ? 5.816 2.642 22.892 1.00 90.38 96 GLU A C 1
ATOM 751 O O . GLU A 1 96 ? 4.683 2.990 23.231 1.00 90.38 96 GLU A O 1
ATOM 756 N N . ARG A 1 97 ? 6.618 1.958 23.718 1.00 91.44 97 ARG A N 1
ATOM 757 C CA . ARG A 1 97 ? 6.205 1.452 25.037 1.00 91.44 97 ARG A CA 1
ATOM 758 C C . ARG A 1 97 ? 5.609 2.539 25.936 1.00 91.44 97 ARG A C 1
ATOM 760 O O . ARG A 1 97 ? 4.605 2.288 26.597 1.00 91.44 97 ARG A O 1
ATOM 767 N N . GLN A 1 98 ? 6.208 3.729 25.946 1.00 92.62 98 GLN A N 1
ATOM 768 C CA . GLN A 1 98 ? 5.750 4.861 26.757 1.00 92.62 98 GLN A CA 1
ATOM 769 C C . GLN A 1 98 ? 4.377 5.397 26.321 1.00 92.62 98 GLN A C 1
ATOM 771 O O . GLN A 1 98 ? 3.632 5.922 27.142 1.00 92.62 98 GLN A O 1
ATOM 776 N N . HIS A 1 99 ? 4.005 5.207 25.050 1.00 92.25 99 HIS A N 1
ATOM 777 C CA . HIS A 1 99 ? 2.714 5.641 24.518 1.00 92.25 99 HIS A CA 1
ATOM 778 C C . HIS A 1 99 ? 1.586 4.648 24.839 1.00 92.25 99 HIS A C 1
ATOM 780 O O . HIS A 1 99 ? 0.417 5.017 24.775 1.00 92.25 99 HIS A O 1
ATOM 786 N N . LEU A 1 100 ? 1.893 3.394 25.202 1.00 93.62 100 LEU A N 1
ATOM 787 C CA . LEU A 1 100 ? 0.879 2.344 25.359 1.00 93.62 100 LEU A CA 1
ATOM 788 C C . LEU A 1 100 ? -0.124 2.651 26.472 1.00 93.62 100 LEU A C 1
ATOM 790 O O . LEU A 1 100 ? -1.330 2.617 26.235 1.00 93.62 100 LEU A O 1
ATOM 794 N N . GLN A 1 101 ? 0.350 2.974 27.676 1.00 93.94 101 GLN A N 1
ATOM 795 C CA . GLN A 1 101 ? -0.531 3.291 28.801 1.00 93.94 101 GLN A CA 1
ATOM 796 C C . GLN A 1 101 ? -1.478 4.473 28.495 1.00 93.94 101 GLN A C 1
ATOM 798 O O . GLN A 1 101 ? -2.698 4.271 28.547 1.00 93.94 101 GLN A O 1
ATOM 803 N N . PRO A 1 102 ? -0.980 5.666 28.106 1.00 95.25 102 PRO A N 1
ATOM 804 C CA . PRO A 1 102 ? -1.849 6.797 27.775 1.00 95.25 102 PRO A CA 1
ATOM 805 C C . PRO A 1 102 ? -2.754 6.526 26.563 1.00 95.25 102 PRO A C 1
ATOM 807 O O . PRO A 1 102 ? -3.862 7.068 26.484 1.00 95.25 102 PRO A O 1
ATOM 810 N N . TRP A 1 103 ? -2.332 5.675 25.625 1.00 95.25 103 TRP A N 1
ATOM 811 C CA . TRP A 1 103 ? -3.160 5.248 24.500 1.00 95.25 103 TRP A CA 1
ATOM 812 C C . TRP A 1 103 ? -4.330 4.364 24.959 1.00 95.25 103 TRP A C 1
ATOM 814 O O . TRP A 1 103 ? -5.479 4.666 24.633 1.00 95.25 103 TRP A O 1
ATOM 824 N N . PHE A 1 104 ? -4.093 3.335 25.784 1.00 95.25 104 PHE A N 1
ATOM 825 C CA . PHE A 1 104 ? -5.152 2.446 26.289 1.00 95.25 104 PHE A CA 1
ATOM 826 C C . PHE A 1 104 ? -6.163 3.187 27.167 1.00 95.25 104 PHE A C 1
ATOM 828 O O . PHE A 1 104 ? -7.358 2.889 27.129 1.00 95.25 104 PHE A O 1
ATOM 835 N N . GLU A 1 105 ? -5.716 4.147 27.976 1.00 94.56 105 GLU A N 1
ATOM 836 C CA . GLU A 1 105 ? -6.607 4.996 28.774 1.00 94.56 105 GLU A CA 1
ATOM 837 C C . GLU A 1 105 ? -7.546 5.832 27.898 1.00 94.56 105 GLU A C 1
ATOM 839 O O . GLU A 1 105 ? -8.738 5.926 28.192 1.00 94.56 105 GLU A O 1
ATOM 844 N N . ARG A 1 106 ? -7.041 6.404 26.799 1.00 93.12 106 ARG A N 1
ATOM 845 C CA . ARG A 1 106 ? -7.851 7.198 25.862 1.00 93.12 106 ARG A CA 1
ATOM 846 C C . ARG A 1 106 ? -8.776 6.336 25.011 1.00 93.12 106 ARG A C 1
ATOM 848 O O . ARG A 1 106 ? -9.937 6.694 24.836 1.00 93.12 106 ARG A O 1
ATOM 855 N N . VAL A 1 107 ? -8.301 5.194 24.515 1.00 94.00 107 VAL A N 1
ATOM 856 C CA . VAL A 1 107 ? -9.109 4.277 23.695 1.00 94.00 107 VAL A CA 1
ATOM 857 C C . VAL A 1 107 ? -10.294 3.725 24.484 1.00 94.00 107 VAL A C 1
ATOM 859 O O . VAL A 1 107 ? -11.405 3.697 23.960 1.00 94.00 107 VAL A O 1
ATOM 862 N N . ARG A 1 108 ? -10.097 3.366 25.759 1.00 93.06 108 ARG A N 1
ATOM 863 C CA . ARG A 1 108 ? -11.182 2.901 26.642 1.00 93.06 108 ARG A CA 1
ATOM 864 C C . ARG A 1 108 ? -12.228 3.978 26.958 1.00 93.06 108 ARG A C 1
ATOM 866 O O . ARG A 1 108 ? -13.340 3.629 27.332 1.00 93.06 108 ARG A O 1
ATOM 873 N N . LYS A 1 109 ? -11.896 5.264 26.786 1.00 92.88 109 LYS A N 1
ATOM 874 C CA . LYS A 1 109 ? -12.804 6.410 26.984 1.00 92.88 109 LYS A CA 1
ATOM 875 C C . LYS A 1 109 ? -13.551 6.832 25.712 1.00 92.88 109 LYS A C 1
ATOM 877 O O . LYS A 1 109 ? -14.275 7.823 25.740 1.00 92.88 109 LYS A O 1
ATOM 882 N N . LEU A 1 110 ? -13.371 6.135 24.586 1.00 90.25 110 LEU A N 1
ATOM 883 C CA . LEU A 1 110 ? -14.126 6.435 23.370 1.00 90.25 110 LEU A CA 1
ATOM 884 C C . LEU A 1 110 ? -15.625 6.199 23.592 1.00 90.25 110 LEU A C 1
ATOM 886 O O . LEU A 1 110 ? -16.023 5.134 24.050 1.00 90.25 110 LEU A O 1
ATOM 890 N N . GLU A 1 111 ? -16.451 7.154 23.160 1.00 86.25 111 GLU A N 1
ATOM 891 C CA . GLU A 1 111 ? -17.920 7.081 23.259 1.00 86.25 111 GLU A CA 1
ATOM 892 C C . GLU A 1 111 ? -18.511 5.842 22.574 1.00 86.25 111 GLU A C 1
ATOM 894 O O . GLU A 1 111 ? -19.564 5.344 22.961 1.00 86.25 111 GLU A O 1
ATOM 899 N N . ASN A 1 112 ? -17.838 5.335 21.536 1.00 87.75 112 ASN A N 1
ATOM 900 C CA . ASN A 1 112 ? -18.270 4.145 20.819 1.00 87.75 112 ASN A CA 1
ATOM 901 C C . ASN A 1 112 ? -17.477 2.911 21.302 1.00 87.75 112 ASN A C 1
ATOM 903 O O . ASN A 1 112 ? -16.306 2.764 20.919 1.00 87.75 112 ASN A O 1
ATOM 907 N N . PRO A 1 113 ? -18.107 1.990 22.057 1.00 88.31 113 PRO A N 1
ATOM 908 C CA . PRO A 1 113 ? -17.426 0.824 22.617 1.00 88.31 113 PRO A CA 1
ATOM 909 C C . PRO A 1 113 ? -16.935 -0.154 21.542 1.00 88.31 113 PRO A C 1
ATOM 911 O O . PRO A 1 113 ? -15.898 -0.786 21.721 1.00 88.31 113 PRO A O 1
ATOM 914 N N . VAL A 1 114 ? -17.603 -0.225 20.384 1.00 87.44 114 VAL A N 1
ATOM 915 C CA . VAL A 1 114 ? -17.170 -1.064 19.254 1.00 87.44 114 VAL A CA 1
ATOM 916 C C . VAL A 1 114 ? -15.839 -0.568 18.688 1.00 87.44 114 VAL A C 1
ATOM 918 O O . VAL A 1 114 ? -14.953 -1.363 18.385 1.00 87.44 114 VAL A O 1
ATOM 921 N N . ARG A 1 115 ? -15.649 0.755 18.591 1.00 88.69 115 ARG A N 1
ATOM 922 C CA . ARG A 1 115 ? -14.372 1.345 18.151 1.00 88.69 115 ARG A CA 1
ATOM 923 C C . ARG A 1 115 ? -13.264 1.115 19.172 1.00 88.69 115 ARG A C 1
ATOM 925 O O . ARG A 1 115 ? -12.138 0.823 18.772 1.00 88.69 115 ARG A O 1
ATOM 932 N N . ALA A 1 116 ? -13.582 1.245 20.460 1.00 92.19 116 ALA A N 1
ATOM 933 C CA . ALA A 1 116 ? -12.638 0.977 21.537 1.00 92.19 116 ALA A CA 1
ATOM 934 C C . ALA A 1 116 ? -12.172 -0.483 21.510 1.00 92.19 116 ALA A C 1
ATOM 936 O O . ALA A 1 116 ? -10.970 -0.742 21.548 1.00 92.19 116 ALA A O 1
ATOM 937 N N . ALA A 1 117 ? -13.107 -1.429 21.402 1.00 92.50 117 ALA A N 1
ATOM 938 C CA . ALA A 1 117 ? -12.806 -2.851 21.294 1.00 92.50 117 ALA A CA 1
ATOM 939 C C . ALA A 1 117 ? -11.969 -3.145 20.040 1.00 92.50 117 ALA A C 1
ATOM 941 O O . ALA A 1 117 ? -10.899 -3.727 20.157 1.00 92.50 117 ALA A O 1
ATOM 942 N N . TYR A 1 118 ? -12.377 -2.638 18.871 1.00 92.94 118 TYR A N 1
ATOM 943 C CA . TYR A 1 118 ? -11.656 -2.830 17.607 1.00 92.94 118 TYR A CA 1
ATOM 944 C C . TYR A 1 118 ? -10.190 -2.386 17.682 1.00 92.94 118 TYR A C 1
ATOM 946 O O . TYR A 1 118 ? -9.292 -3.134 17.301 1.00 92.94 118 TYR A O 1
ATOM 954 N N . LEU A 1 119 ? -9.929 -1.174 18.188 1.00 93.25 119 LEU A N 1
ATOM 955 C CA . LEU A 1 119 ? -8.565 -0.648 18.295 1.00 93.25 119 LEU A CA 1
ATOM 956 C C . LEU A 1 119 ? -7.712 -1.486 19.251 1.00 93.25 119 LEU A C 1
ATOM 958 O O . LEU A 1 119 ? -6.566 -1.794 18.925 1.00 93.25 119 LEU A O 1
ATOM 962 N N . GLN A 1 120 ? -8.272 -1.880 20.397 1.00 94.12 120 GLN A N 1
ATOM 963 C CA . GLN A 1 120 ? -7.580 -2.745 21.354 1.00 94.12 120 GLN A CA 1
ATOM 964 C C . GLN A 1 120 ? -7.272 -4.115 20.737 1.00 94.12 120 GLN A C 1
ATOM 966 O O . GLN A 1 120 ? -6.144 -4.582 20.855 1.00 94.12 120 GLN A O 1
ATOM 971 N N . THR A 1 121 ? -8.218 -4.726 20.016 1.00 92.75 121 THR A N 1
ATOM 972 C CA . THR A 1 121 ? -8.013 -6.015 19.342 1.00 92.75 121 THR A CA 1
ATOM 973 C C . THR A 1 121 ? -6.905 -5.941 18.294 1.00 92.75 121 THR A C 1
ATOM 975 O O . THR A 1 121 ? -6.024 -6.799 18.291 1.00 92.75 121 THR A O 1
ATOM 978 N N . VAL A 1 122 ? -6.892 -4.909 17.441 1.00 92.31 122 VAL A N 1
ATOM 979 C CA . VAL A 1 122 ? -5.830 -4.726 16.433 1.00 92.31 122 VAL A CA 1
ATOM 980 C C . VAL A 1 122 ? -4.458 -4.591 17.099 1.00 92.31 122 VAL A C 1
ATOM 982 O O . VAL A 1 122 ? -3.502 -5.217 16.648 1.00 92.31 122 VAL A O 1
ATOM 985 N N . LEU A 1 123 ? -4.352 -3.813 18.182 1.00 92.75 123 LEU A N 1
ATOM 986 C CA . LEU A 1 123 ? -3.074 -3.613 18.869 1.00 92.75 123 LEU A CA 1
ATOM 987 C C . LEU A 1 123 ? -2.586 -4.882 19.583 1.00 92.75 123 LEU A C 1
ATOM 989 O O . LEU A 1 123 ? -1.409 -5.212 19.490 1.00 92.75 123 LEU A O 1
ATOM 993 N N . LEU A 1 124 ? -3.476 -5.586 20.287 1.00 91.81 124 LEU A N 1
ATOM 994 C CA . LEU A 1 124 ? -3.120 -6.757 21.096 1.00 91.81 124 LEU A CA 1
ATOM 995 C C . LEU A 1 124 ? -2.776 -7.987 20.250 1.00 91.81 124 LEU A C 1
ATOM 997 O O . LEU A 1 124 ? -1.987 -8.820 20.686 1.00 91.81 124 LEU A O 1
ATOM 1001 N N . THR A 1 125 ? -3.365 -8.111 19.060 1.00 89.69 125 THR A N 1
ATOM 1002 C CA . THR A 1 125 ? -3.154 -9.276 18.184 1.00 89.69 125 THR A CA 1
ATOM 1003 C C . THR A 1 125 ? -2.134 -9.039 17.079 1.00 89.69 125 THR A C 1
ATOM 1005 O O . THR A 1 125 ? -1.602 -10.000 16.532 1.00 89.69 125 THR A O 1
ATOM 1008 N N . GLY A 1 126 ? -1.878 -7.780 16.707 1.00 87.81 126 GLY A N 1
ATOM 1009 C CA . GLY A 1 126 ? -1.037 -7.442 15.556 1.00 87.81 126 GLY A CA 1
ATOM 1010 C C . GLY A 1 126 ? -1.645 -7.819 14.196 1.00 87.81 126 GLY A C 1
ATOM 1011 O O . GLY A 1 126 ? -0.978 -7.672 13.171 1.00 87.81 126 GLY A O 1
ATOM 1012 N N . ALA A 1 127 ? -2.895 -8.287 14.166 1.00 87.12 127 ALA A N 1
ATOM 1013 C CA . ALA A 1 127 ? -3.590 -8.665 12.942 1.00 87.12 127 ALA A CA 1
ATOM 1014 C C . ALA A 1 127 ? -3.889 -7.450 12.053 1.00 87.12 127 ALA A C 1
ATOM 1016 O O . ALA A 1 127 ? -3.992 -6.303 12.512 1.00 87.12 127 ALA A O 1
ATOM 1017 N N . ARG A 1 128 ? -4.047 -7.679 10.744 1.00 83.31 128 ARG A N 1
ATOM 1018 C CA . ARG A 1 128 ? -4.313 -6.584 9.809 1.00 83.31 128 ARG A CA 1
ATOM 1019 C C . ARG A 1 128 ? -5.714 -6.030 10.053 1.00 83.31 128 ARG A C 1
ATOM 1021 O O . ARG A 1 128 ? -6.654 -6.755 10.364 1.00 83.31 128 ARG A O 1
ATOM 1028 N N . ARG A 1 129 ? -5.875 -4.723 9.821 1.00 83.94 129 ARG A N 1
ATOM 1029 C CA . ARG A 1 129 ? -7.160 -4.016 9.985 1.00 83.94 129 ARG A CA 1
ATOM 1030 C C . ARG A 1 129 ? -8.336 -4.739 9.329 1.00 83.94 129 ARG A C 1
ATOM 1032 O O . ARG A 1 129 ? -9.372 -4.897 9.956 1.00 83.94 129 ARG A O 1
ATOM 1039 N N . GLU A 1 130 ? -8.163 -5.179 8.085 1.00 80.94 130 GLU A N 1
ATOM 1040 C CA . GLU A 1 130 ? -9.237 -5.829 7.326 1.00 80.94 130 GLU A CA 1
ATOM 1041 C C . GLU A 1 130 ? -9.633 -7.193 7.890 1.00 80.94 130 GLU A C 1
ATOM 1043 O O . GLU A 1 130 ? -10.809 -7.543 7.828 1.00 80.94 130 GLU A O 1
ATOM 1048 N N . GLU A 1 131 ? -8.671 -7.924 8.455 1.00 84.81 131 GLU A N 1
ATOM 1049 C CA . GLU A 1 131 ? -8.886 -9.241 9.056 1.00 84.81 131 GLU A CA 1
ATOM 1050 C C . GLU A 1 131 ? -9.721 -9.089 10.333 1.00 84.81 131 GLU A C 1
ATOM 1052 O O . GLU A 1 131 ? -10.780 -9.697 10.457 1.00 84.81 131 GLU A O 1
ATOM 1057 N N . ILE A 1 132 ? -9.329 -8.172 11.226 1.00 89.06 132 ILE A N 1
ATOM 1058 C CA . ILE A 1 132 ? -10.094 -7.880 12.447 1.00 89.06 132 ILE A CA 1
ATOM 1059 C C . ILE A 1 132 ? -11.461 -7.281 12.120 1.00 89.06 132 ILE A C 1
ATOM 1061 O O . ILE A 1 132 ? -12.467 -7.665 12.708 1.00 89.06 132 ILE A O 1
ATOM 1065 N N . ALA A 1 133 ? -11.537 -6.363 11.157 1.00 86.06 133 ALA A N 1
ATOM 1066 C CA . ALA A 1 133 ? -12.807 -5.778 10.748 1.00 86.06 133 ALA A CA 1
ATOM 1067 C C . ALA A 1 133 ? -13.770 -6.822 10.164 1.00 86.06 133 ALA A C 1
ATOM 1069 O O . ALA A 1 133 ? -14.972 -6.567 10.102 1.00 86.06 133 ALA A O 1
ATOM 1070 N N . ALA A 1 134 ? -13.260 -7.935 9.623 1.00 84.62 134 ALA A N 1
ATOM 1071 C CA . ALA A 1 134 ? -14.048 -9.006 9.010 1.00 84.62 134 ALA A CA 1
ATOM 1072 C C . ALA A 1 134 ? -14.388 -10.127 9.999 1.00 84.62 134 ALA A C 1
ATOM 1074 O O . ALA A 1 134 ? -15.029 -11.100 9.613 1.00 84.62 134 ALA A O 1
ATOM 1075 N N . LEU A 1 135 ? -13.987 -9.989 11.259 1.00 87.12 135 LEU A N 1
ATOM 1076 C CA . LEU A 1 135 ? -14.253 -10.982 12.280 1.00 87.12 135 LEU A CA 1
ATOM 1077 C C . LEU A 1 135 ? -15.755 -11.093 12.562 1.00 87.12 135 LEU A C 1
ATOM 1079 O O . LEU A 1 135 ? -16.453 -10.084 12.750 1.00 87.12 135 LEU A O 1
ATOM 1083 N N . LYS A 1 136 ? -16.248 -12.327 12.615 1.00 86.69 136 LYS A N 1
ATOM 1084 C CA . LYS A 1 136 ? -17.626 -12.665 12.964 1.00 86.69 136 LYS A CA 1
ATOM 1085 C C . LYS A 1 136 ? -17.702 -13.260 14.359 1.00 86.69 136 LYS A C 1
ATOM 1087 O O . LYS A 1 136 ? -16.720 -13.770 14.885 1.00 86.69 136 LYS A O 1
ATOM 1092 N N . TRP A 1 137 ? -18.888 -13.219 14.963 1.00 85.25 137 TRP A N 1
ATOM 1093 C CA . TRP A 1 137 ? -19.093 -13.843 16.276 1.00 85.25 137 TRP A CA 1
ATOM 1094 C C . TRP A 1 137 ? -18.819 -15.350 16.258 1.00 85.25 137 TRP A C 1
ATOM 1096 O O . TRP A 1 137 ? -18.367 -15.893 17.257 1.00 85.25 137 TRP A O 1
ATOM 1106 N N . THR A 1 138 ? -19.021 -16.005 15.110 1.00 84.81 138 THR A N 1
ATOM 1107 C CA . THR A 1 138 ? -18.683 -17.420 14.887 1.00 84.81 138 THR A CA 1
ATOM 1108 C C . THR A 1 138 ? -17.187 -17.714 14.951 1.00 84.81 138 THR A C 1
ATOM 1110 O O . THR A 1 138 ? -16.815 -18.869 15.119 1.00 84.81 138 THR A O 1
ATOM 1113 N N . ASP A 1 139 ? -16.343 -16.691 14.816 1.00 85.56 139 ASP A N 1
ATOM 1114 C CA . ASP A 1 139 ? -14.886 -16.824 14.806 1.00 85.56 139 ASP A CA 1
ATOM 1115 C C . ASP A 1 139 ? -14.287 -16.622 16.212 1.00 85.56 139 ASP A C 1
ATOM 1117 O O . ASP A 1 139 ? -13.068 -16.662 16.383 1.00 85.56 139 ASP A O 1
ATOM 1121 N N . ILE A 1 140 ? -15.125 -16.369 17.227 1.00 87.38 140 ILE A N 1
ATOM 1122 C CA . ILE A 1 140 ? -14.710 -16.182 18.619 1.00 87.38 140 ILE A CA 1
ATOM 1123 C C . ILE A 1 140 ? -15.235 -17.334 19.470 1.00 87.38 140 ILE A C 1
ATOM 1125 O O . ILE A 1 140 ? -16.440 -17.516 19.634 1.00 87.38 140 ILE A O 1
ATOM 1129 N N . ASP A 1 141 ? -14.311 -18.046 20.105 1.00 86.56 141 ASP A N 1
ATOM 1130 C CA . ASP A 1 141 ? -14.617 -19.021 21.137 1.00 86.56 141 ASP A CA 1
ATOM 1131 C C . ASP A 1 141 ? -14.318 -18.425 22.519 1.00 86.56 141 ASP A C 1
ATOM 1133 O O . ASP A 1 141 ? -13.170 -18.346 22.970 1.00 86.56 141 ASP A O 1
ATOM 1137 N N . PHE A 1 142 ? -15.377 -18.006 23.212 1.00 86.38 142 PHE A N 1
ATOM 1138 C CA . PHE A 1 142 ? -15.278 -17.448 24.561 1.00 86.38 142 PHE A CA 1
ATOM 1139 C C . PHE A 1 142 ? -14.944 -18.489 25.631 1.00 86.38 142 PHE A C 1
ATOM 1141 O O . PHE A 1 142 ? -14.453 -18.113 26.690 1.00 86.38 142 PHE A O 1
ATOM 1148 N N . ARG A 1 143 ? -15.182 -19.782 25.383 1.00 84.62 143 ARG A N 1
ATOM 1149 C CA . ARG A 1 143 ? -14.864 -20.844 26.346 1.00 84.62 143 ARG A CA 1
ATOM 1150 C C . ARG A 1 143 ? -13.362 -21.093 26.399 1.00 84.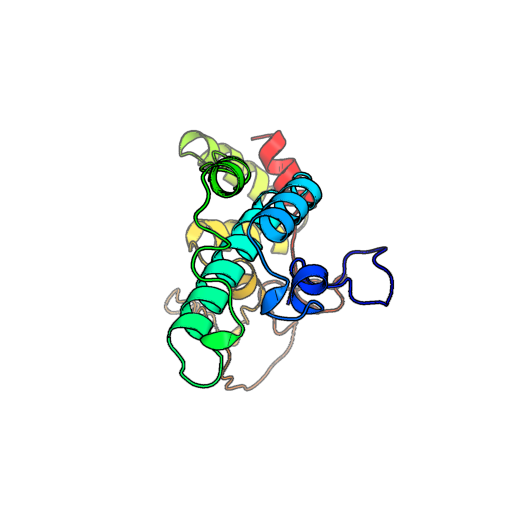62 143 ARG A C 1
ATOM 1152 O O . ARG A 1 143 ? -12.823 -21.324 27.477 1.00 84.62 143 ARG A O 1
ATOM 1159 N N . TRP A 1 144 ? -12.700 -21.036 25.247 1.00 86.62 144 TRP A N 1
ATOM 1160 C CA . TRP A 1 144 ? -11.259 -21.269 25.128 1.00 86.62 144 TRP A CA 1
ATOM 1161 C C . TRP A 1 144 ? -10.439 -19.985 24.972 1.00 86.62 144 TRP A C 1
ATOM 1163 O O . TRP A 1 144 ? -9.227 -20.063 24.781 1.00 86.62 144 TRP A O 1
ATOM 1173 N N . HIS A 1 145 ? -11.082 -18.815 25.055 1.00 85.94 145 HIS A N 1
ATOM 1174 C CA . HIS A 1 145 ? -10.474 -17.502 24.811 1.00 85.94 145 HIS A CA 1
ATOM 1175 C C . HIS A 1 145 ? -9.691 -17.457 23.490 1.00 85.94 145 HIS A C 1
ATOM 1177 O O . HIS A 1 145 ? -8.589 -16.910 23.410 1.00 85.94 145 HIS A O 1
ATOM 1183 N N . ARG A 1 146 ? -10.266 -18.067 22.451 1.00 85.50 146 ARG A N 1
ATOM 1184 C CA . ARG A 1 146 ? -9.662 -18.192 21.128 1.00 85.50 146 ARG A CA 1
ATOM 1185 C C . ARG A 1 146 ? -10.402 -17.315 20.131 1.00 85.50 146 ARG A C 1
ATOM 1187 O O . ARG A 1 146 ? -11.615 -17.148 20.202 1.00 85.50 146 ARG A O 1
ATOM 1194 N N . MET A 1 147 ? -9.649 -16.781 19.181 1.00 88.00 147 MET A N 1
ATOM 1195 C CA . MET A 1 147 ? -10.175 -16.025 18.058 1.00 88.00 147 MET A CA 1
ATOM 1196 C C . MET A 1 147 ? -9.497 -16.505 16.779 1.00 88.00 147 MET A C 1
ATOM 1198 O O . MET A 1 147 ? -8.268 -16.512 16.700 1.00 88.00 147 MET A O 1
ATOM 1202 N N . ASP A 1 148 ? -10.295 -16.900 15.795 1.00 85.62 148 ASP A N 1
ATOM 1203 C CA . ASP A 1 148 ? -9.823 -17.395 14.509 1.00 85.62 148 ASP A CA 1
ATOM 1204 C C . ASP A 1 148 ? -9.806 -16.259 13.482 1.00 85.62 148 ASP A C 1
ATOM 1206 O O . ASP A 1 148 ? -10.830 -15.803 12.982 1.00 85.62 148 ASP A O 1
ATOM 1210 N N . ILE A 1 149 ? -8.605 -15.774 13.172 1.00 81.19 149 ILE A N 1
ATOM 1211 C CA . ILE A 1 149 ? -8.397 -14.690 12.211 1.00 81.19 149 ILE A CA 1
ATOM 1212 C C . ILE A 1 149 ? -8.088 -15.323 10.853 1.00 81.19 149 ILE A C 1
ATOM 1214 O O . ILE A 1 149 ? -6.988 -15.825 10.626 1.00 81.19 149 ILE A O 1
ATOM 1218 N N . ALA A 1 150 ? -9.070 -15.340 9.952 1.00 67.69 150 ALA A N 1
ATOM 1219 C CA . ALA A 1 150 ? -8.896 -15.939 8.633 1.00 67.69 150 ALA A CA 1
ATOM 1220 C C . ALA A 1 150 ? -7.942 -15.102 7.755 1.00 67.69 150 ALA A C 1
ATOM 1222 O O . ALA A 1 150 ? -8.226 -13.944 7.453 1.00 67.69 150 ALA A O 1
ATOM 1223 N N . ASP A 1 151 ? -6.843 -15.706 7.287 1.00 58.47 151 ASP A N 1
ATOM 1224 C CA . ASP A 1 151 ? -5.889 -15.067 6.358 1.00 58.47 151 ASP A CA 1
ATOM 1225 C C . ASP A 1 151 ? -6.483 -14.953 4.930 1.00 58.47 151 ASP A C 1
ATOM 1227 O O . ASP A 1 151 ? -6.134 -14.052 4.169 1.00 58.47 151 ASP A O 1
ATOM 1231 N N . LYS A 1 152 ? -7.464 -15.804 4.573 1.00 46.97 152 LYS A N 1
ATOM 1232 C CA . LYS A 1 152 ? -8.301 -15.740 3.354 1.00 46.97 152 LYS A CA 1
ATOM 1233 C C . LYS A 1 152 ? -9.641 -16.460 3.571 1.00 46.97 152 LYS A C 1
ATOM 1235 O O . LYS A 1 152 ? -9.713 -17.433 4.311 1.00 46.97 152 LYS A O 1
ATOM 1240 N N . VAL A 1 153 ? -10.701 -15.974 2.922 1.00 42.16 153 VAL A N 1
ATOM 1241 C CA . VAL A 1 153 ? -12.088 -16.429 3.122 1.00 42.16 153 VAL A CA 1
ATOM 1242 C C . VAL A 1 153 ? -12.375 -17.728 2.356 1.00 42.16 153 VAL A C 1
ATOM 1244 O O . VAL A 1 153 ? -12.530 -17.691 1.141 1.00 42.16 153 VAL A O 1
ATOM 1247 N N . GLU A 1 154 ? -12.555 -18.837 3.072 1.00 36.59 154 GLU A N 1
ATOM 1248 C CA . GLU A 1 154 ? -13.447 -19.935 2.673 1.00 36.59 154 GLU A CA 1
ATOM 1249 C C . GLU A 1 154 ? -14.405 -20.191 3.841 1.00 36.59 154 GLU A C 1
ATOM 1251 O O . GLU A 1 154 ? -14.014 -20.659 4.908 1.00 36.59 154 GLU A O 1
ATOM 1256 N N . GLY A 1 155 ? -15.656 -19.757 3.688 1.00 41.84 155 GLY A N 1
ATOM 1257 C CA . GLY A 1 155 ? -16.633 -19.755 4.773 1.00 41.84 155 GLY A CA 1
ATOM 1258 C C . GLY A 1 155 ? -17.302 -21.112 4.992 1.00 41.84 155 GLY A C 1
ATOM 1259 O O . GLY A 1 155 ? -17.633 -21.817 4.041 1.00 41.84 155 GLY A O 1
ATOM 1260 N N . LYS A 1 156 ? -17.619 -21.413 6.253 1.00 33.03 156 LYS A N 1
ATOM 1261 C CA . LYS A 1 156 ? -18.731 -22.290 6.645 1.00 33.03 156 LYS A CA 1
ATOM 1262 C C . LYS A 1 156 ? -19.615 -21.518 7.623 1.00 33.03 156 LYS A C 1
ATOM 1264 O O . LYS A 1 156 ? -19.105 -20.741 8.423 1.00 33.03 156 LYS A O 1
ATOM 1269 N N . GLY A 1 157 ? -20.931 -21.668 7.503 1.00 41.78 157 GLY A N 1
ATOM 1270 C CA . GLY A 1 157 ? -21.912 -20.912 8.285 1.00 41.78 157 GLY A CA 1
ATOM 1271 C C . GLY A 1 157 ? -22.854 -21.805 9.081 1.00 41.78 157 GLY A C 1
ATOM 1272 O O . GLY A 1 157 ? -22.983 -22.978 8.746 1.00 41.78 157 GLY A O 1
ATOM 1273 N N . GLN A 1 158 ? -23.515 -21.220 10.088 1.00 40.66 158 GLN A N 1
ATOM 1274 C CA . GLN A 1 158 ? -24.958 -21.315 10.396 1.00 40.66 158 GLN A CA 1
ATOM 1275 C C . GLN A 1 158 ? -25.312 -20.484 11.673 1.00 40.66 158 GLN A C 1
ATOM 1277 O O . GLN A 1 158 ? -24.390 -19.938 12.276 1.00 40.66 158 GLN A O 1
ATOM 1282 N N . PRO A 1 159 ? -26.606 -20.251 12.015 1.00 43.69 159 PRO A N 1
ATOM 1283 C CA . PRO A 1 159 ? -27.123 -18.909 12.354 1.00 43.69 159 PRO A CA 1
ATOM 1284 C C . PRO A 1 159 ? -27.507 -18.640 13.829 1.00 43.69 159 PRO A C 1
ATOM 1286 O O . PRO A 1 159 ? -27.936 -19.552 14.527 1.00 43.69 159 PRO A O 1
ATOM 1289 N N . TRP A 1 160 ? -27.475 -17.358 14.245 1.00 35.84 160 TRP A N 1
ATOM 1290 C CA . TRP A 1 160 ? -28.624 -16.524 14.701 1.00 35.84 160 TRP A CA 1
ATOM 1291 C C . TRP A 1 160 ? -28.174 -15.054 14.973 1.00 35.84 160 TRP A C 1
ATOM 1293 O O . TRP A 1 160 ? -26.999 -14.821 15.246 1.00 35.84 160 TRP A O 1
ATOM 1303 N N . GLU A 1 161 ? -29.073 -14.065 14.818 1.00 50.91 161 GLU A N 1
ATOM 1304 C CA . GLU A 1 161 ? -28.820 -12.600 14.714 1.00 50.91 161 GLU A CA 1
ATOM 1305 C C . GLU A 1 161 ? -28.804 -11.869 16.080 1.00 50.91 161 GLU A C 1
ATOM 1307 O O . GLU A 1 161 ? -29.661 -12.153 16.915 1.00 50.91 161 GLU A O 1
ATOM 1312 N N . PRO A 1 162 ? -27.870 -10.927 16.358 1.00 59.19 162 PRO A N 1
ATOM 1313 C CA . PRO A 1 162 ? -27.697 -9.626 15.690 1.00 59.19 162 PRO A CA 1
ATOM 1314 C C . PRO A 1 162 ? -26.414 -9.570 14.846 1.00 59.19 162 PRO A C 1
ATOM 1316 O O . PRO A 1 162 ? -25.793 -10.602 14.622 1.00 59.19 162 PRO A O 1
ATOM 1319 N N . S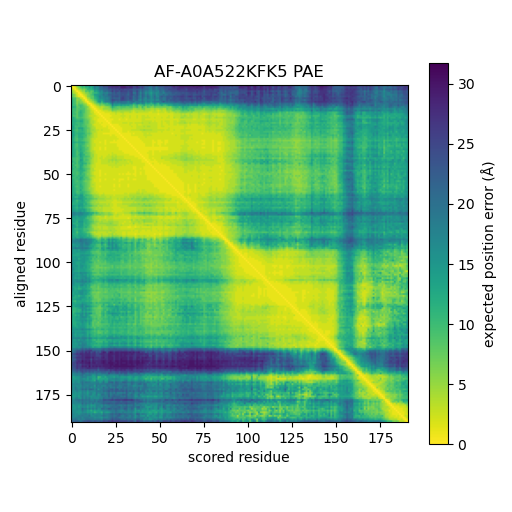ER A 1 163 ? -26.058 -8.382 14.319 1.00 60.75 163 SER A N 1
ATOM 1320 C CA . SER A 1 163 ? -25.014 -8.151 13.300 1.00 60.75 163 SER A CA 1
ATOM 1321 C C . SER A 1 163 ? -23.927 -9.230 13.263 1.00 60.75 163 SER A C 1
ATOM 1323 O O . SER A 1 163 ? -23.166 -9.373 14.218 1.00 60.75 163 SER A O 1
ATOM 1325 N N . GLN A 1 164 ? -23.815 -9.931 12.130 1.00 73.12 164 GLN A N 1
ATOM 1326 C CA . GLN A 1 164 ? -22.860 -11.035 11.938 1.00 73.12 164 GLN A CA 1
ATOM 1327 C C . GLN A 1 164 ? -21.402 -10.678 12.284 1.00 73.12 164 GLN A C 1
ATOM 1329 O O . GLN A 1 164 ? -20.584 -11.564 12.498 1.00 73.12 164 GLN A O 1
ATOM 1334 N N . TRP A 1 165 ? -21.080 -9.384 12.311 1.00 77.81 165 TRP A N 1
ATOM 1335 C CA . TRP A 1 165 ? -19.759 -8.836 12.573 1.00 77.81 165 TRP A CA 1
ATOM 1336 C C . TRP A 1 165 ? -19.567 -8.516 14.053 1.00 77.81 165 TRP A C 1
ATOM 1338 O O . TRP A 1 165 ? -20.404 -7.846 14.659 1.00 77.81 165 TRP A O 1
ATOM 1348 N N . VAL A 1 166 ? -18.399 -8.876 14.585 1.00 81.56 166 VAL A N 1
ATOM 1349 C CA . VAL A 1 166 ? -17.960 -8.486 15.936 1.00 81.56 166 VAL A CA 1
ATOM 1350 C C . VAL A 1 166 ? -17.861 -6.965 16.049 1.00 81.56 166 VAL A C 1
ATOM 1352 O O . VAL A 1 166 ? -18.260 -6.370 17.047 1.00 81.56 166 VAL A O 1
ATOM 1355 N N . PHE A 1 167 ? -17.388 -6.314 14.982 1.00 82.19 167 PHE A N 1
ATOM 1356 C CA . PHE A 1 167 ? -17.249 -4.860 14.911 1.00 82.19 167 PHE A CA 1
ATOM 1357 C C . PHE A 1 167 ? -18.258 -4.242 13.945 1.00 82.19 167 PHE A C 1
ATOM 1359 O O . PHE A 1 167 ? -17.910 -3.727 12.879 1.00 82.19 167 PHE A O 1
ATOM 1366 N N . ALA A 1 168 ? -19.533 -4.306 14.314 1.00 76.94 168 ALA A N 1
ATOM 1367 C CA . ALA A 1 168 ? -20.625 -3.754 13.527 1.0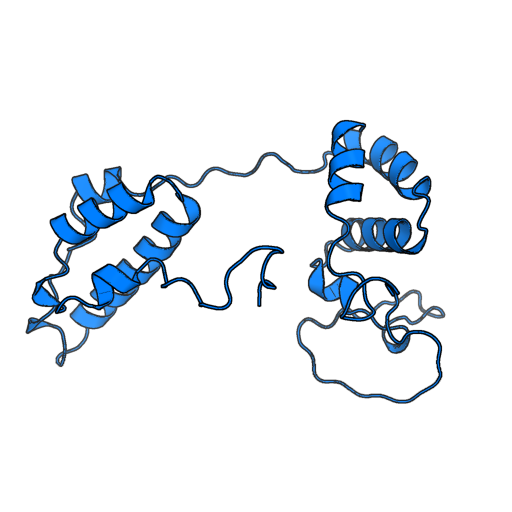0 76.94 168 ALA A CA 1
ATOM 1368 C C . ALA A 1 168 ? -20.616 -2.219 13.467 1.00 76.94 168 ALA A C 1
ATOM 1370 O O . ALA A 1 168 ? -20.212 -1.530 14.404 1.00 76.94 168 ALA A O 1
ATOM 1371 N N . SER A 1 169 ? -21.093 -1.663 12.354 1.00 72.88 169 SER A N 1
ATOM 1372 C CA . SER A 1 169 ? -21.260 -0.219 12.188 1.00 72.88 169 SER A CA 1
ATOM 1373 C C . SER A 1 169 ? -22.560 0.076 11.440 1.00 72.88 169 SER A C 1
ATOM 1375 O O . SER A 1 169 ? -22.603 -0.143 10.229 1.00 72.88 169 SER A O 1
ATOM 1377 N N . PRO A 1 170 ? -23.593 0.631 12.104 1.00 66.19 170 PRO A N 1
ATOM 1378 C CA . PRO A 1 170 ? -24.886 0.908 11.469 1.00 66.19 170 PRO A CA 1
ATOM 1379 C C . PRO A 1 170 ? -24.808 2.020 10.413 1.00 66.19 170 PRO A C 1
ATOM 1381 O O . PRO A 1 170 ? -25.644 2.099 9.524 1.00 66.19 170 PRO A O 1
ATOM 1384 N N . THR A 1 171 ? -23.786 2.876 10.483 1.00 67.00 171 THR A N 1
ATOM 1385 C CA . THR A 1 171 ? -23.573 3.989 9.546 1.00 67.00 171 THR A CA 1
ATOM 1386 C C . THR A 1 171 ? -22.675 3.633 8.360 1.00 67.00 171 THR A C 1
ATOM 1388 O O . THR A 1 171 ? -22.482 4.460 7.471 1.00 67.00 171 THR A O 1
ATOM 1391 N N . ALA A 1 172 ? -22.090 2.430 8.335 1.00 63.97 172 ALA A N 1
ATOM 1392 C CA . ALA A 1 172 ? -21.233 1.993 7.238 1.00 63.97 172 ALA A CA 1
ATOM 1393 C C . ALA A 1 172 ? -22.048 1.161 6.243 1.00 63.97 172 ALA A C 1
ATOM 1395 O O . ALA A 1 172 ? -22.723 0.221 6.648 1.00 63.97 172 ALA A O 1
ATOM 1396 N N . ALA A 1 173 ? -21.913 1.432 4.941 1.00 62.47 173 ALA A N 1
ATOM 1397 C CA . ALA A 1 173 ? -22.611 0.678 3.892 1.00 62.47 173 ALA A CA 1
ATOM 1398 C C . ALA A 1 173 ? -22.321 -0.839 3.928 1.00 62.47 173 ALA A C 1
ATOM 1400 O O . ALA A 1 173 ? -23.141 -1.641 3.501 1.00 62.47 173 ALA A O 1
ATOM 1401 N N . SER A 1 174 ? -21.167 -1.247 4.470 1.00 60.69 174 SER A N 1
ATOM 1402 C CA . SER A 1 174 ? -20.792 -2.654 4.660 1.00 60.69 174 SER A CA 1
ATOM 1403 C C . SER A 1 174 ? -21.360 -3.312 5.923 1.00 60.69 174 SER A C 1
ATOM 1405 O O . SER A 1 174 ? -21.061 -4.477 6.172 1.00 60.69 174 SER A O 1
ATOM 1407 N N . GLY A 1 175 ? -22.059 -2.575 6.790 1.00 68.00 175 GLY A N 1
ATOM 1408 C CA . GLY A 1 175 ? -22.564 -3.059 8.085 1.00 68.00 175 GLY A CA 1
ATOM 1409 C C . GLY A 1 175 ? -21.493 -3.348 9.153 1.00 68.00 175 GLY A C 1
ATOM 1410 O O . GLY A 1 175 ? -21.830 -3.593 10.310 1.00 68.00 175 GLY A O 1
ATOM 1411 N N . ARG A 1 176 ? -20.204 -3.287 8.795 1.00 72.25 176 ARG A N 1
ATOM 1412 C CA . ARG A 1 176 ? -19.025 -3.445 9.670 1.00 72.25 176 ARG A CA 1
ATOM 1413 C C . ARG A 1 176 ? -18.124 -2.218 9.644 1.00 72.25 176 ARG A C 1
ATOM 1415 O O . ARG A 1 176 ? -18.160 -1.449 8.679 1.00 72.25 176 ARG A O 1
ATOM 1422 N N . ILE A 1 177 ? -17.313 -2.042 10.684 1.00 75.00 177 ILE A N 1
ATOM 1423 C CA . ILE A 1 177 ? -16.308 -0.984 10.742 1.00 75.00 177 ILE A CA 1
ATOM 1424 C C . ILE A 1 177 ? -15.338 -1.145 9.567 1.00 75.00 177 ILE A C 1
ATOM 1426 O O . ILE A 1 177 ? -14.767 -2.206 9.362 1.00 75.00 177 ILE A O 1
ATOM 1430 N N . GLN A 1 178 ? -15.187 -0.105 8.753 1.00 66.81 178 GLN A N 1
ATOM 1431 C CA . GLN A 1 178 ? -14.200 -0.102 7.668 1.00 66.81 178 GLN A CA 1
ATOM 1432 C C . GLN A 1 178 ? -12.902 0.523 8.172 1.00 66.81 178 GLN A C 1
ATOM 1434 O O . GLN A 1 178 ? -11.826 -0.035 7.994 1.00 66.81 178 GLN A O 1
ATOM 1439 N N . GLU A 1 179 ? -12.996 1.664 8.869 1.00 65.75 179 GLU A N 1
ATOM 1440 C CA . GLU A 1 179 ? -11.821 2.313 9.444 1.00 65.75 179 GLU A CA 1
ATOM 1441 C C . GLU A 1 179 ? -12.175 3.478 10.397 1.00 65.75 179 GLU A C 1
ATOM 1443 O O . GLU A 1 179 ? -12.654 4.516 9.937 1.00 65.75 179 GLU A O 1
ATOM 1448 N N . PRO A 1 180 ? -11.893 3.412 11.714 1.00 65.69 180 PRO A N 1
ATOM 1449 C CA . PRO A 1 180 ? -12.077 4.550 12.617 1.00 65.69 180 PRO A CA 1
ATOM 1450 C C . PRO A 1 180 ? -10.874 5.514 12.593 1.00 65.69 180 PRO A C 1
ATOM 1452 O O . PRO A 1 180 ? -10.473 6.019 13.641 1.00 65.69 180 PRO A O 1
ATOM 1455 N N . ARG A 1 181 ? -10.285 5.786 11.414 1.00 68.19 181 ARG A N 1
ATOM 1456 C CA . ARG A 1 181 ? -9.069 6.621 11.258 1.00 68.19 181 ARG A CA 1
ATOM 1457 C C . ARG A 1 181 ? -9.182 7.954 11.991 1.00 68.19 181 ARG A C 1
ATOM 1459 O O . ARG A 1 181 ? -8.332 8.280 12.801 1.00 68.19 181 ARG A O 1
ATOM 1466 N N . ALA A 1 182 ? -10.297 8.657 11.806 1.00 68.44 182 ALA A N 1
ATOM 1467 C CA . ALA A 1 182 ? -10.525 9.953 12.440 1.00 68.44 182 ALA A CA 1
ATOM 1468 C C . ALA A 1 182 ? -10.532 9.899 13.981 1.00 68.44 182 ALA A C 1
ATOM 1470 O O . ALA A 1 182 ? -10.144 10.869 14.624 1.00 68.44 182 ALA A O 1
ATOM 1471 N N . ALA A 1 183 ? -10.981 8.792 14.584 1.00 68.81 183 ALA A N 1
ATOM 1472 C CA . ALA A 1 183 ? -10.927 8.617 16.036 1.00 68.81 183 ALA A CA 1
ATOM 1473 C C . ALA A 1 183 ? -9.502 8.273 16.491 1.00 68.81 183 ALA A C 1
ATOM 1475 O O . ALA A 1 183 ? -9.017 8.834 17.467 1.00 68.81 183 ALA A O 1
ATOM 1476 N N . HIS A 1 184 ? -8.816 7.405 15.745 1.00 72.50 184 HIS A N 1
ATOM 1477 C CA . HIS A 1 184 ? -7.439 7.015 16.028 1.00 72.50 184 HIS A CA 1
ATOM 1478 C C . HIS A 1 184 ? -6.463 8.198 15.920 1.00 72.50 184 HIS A C 1
ATOM 1480 O O . HIS A 1 184 ? -5.686 8.431 16.839 1.00 72.50 184 HIS A O 1
ATOM 1486 N N . ASP A 1 185 ? -6.565 9.009 14.866 1.00 78.50 185 ASP A N 1
ATOM 1487 C CA . ASP A 1 185 ? -5.703 10.176 14.649 1.00 78.50 185 ASP A CA 1
ATOM 1488 C C . ASP A 1 185 ? -5.888 11.239 15.745 1.00 78.50 185 ASP A C 1
ATOM 1490 O O . ASP A 1 185 ? -4.938 11.919 16.124 1.00 78.50 185 ASP A O 1
ATOM 1494 N N . LYS A 1 186 ? -7.104 11.376 16.295 1.00 72.12 186 LYS A N 1
ATOM 1495 C CA . LYS A 1 186 ? -7.361 12.240 17.460 1.00 72.12 186 LYS A CA 1
ATOM 1496 C C . LYS A 1 186 ? -6.683 11.709 18.721 1.00 72.12 186 LYS A C 1
ATOM 1498 O O . LYS A 1 186 ? -6.137 12.499 19.480 1.00 72.12 186 LYS A O 1
ATOM 1503 N N . ILE A 1 187 ? -6.709 10.394 18.938 1.00 73.88 187 ILE A N 1
ATOM 1504 C CA . ILE A 1 187 ? -6.064 9.767 20.099 1.00 73.88 187 ILE A CA 1
ATOM 1505 C C . ILE A 1 187 ? -4.546 9.923 20.013 1.00 73.88 187 ILE A C 1
ATOM 1507 O O . ILE A 1 187 ? -3.943 10.331 20.998 1.00 73.88 187 ILE A O 1
ATOM 1511 N N . LEU A 1 188 ? -3.948 9.676 18.842 1.00 75.06 188 LEU A N 1
ATOM 1512 C CA . LEU A 1 188 ? -2.503 9.812 18.625 1.00 75.06 188 LEU A CA 1
ATOM 1513 C C . LEU A 1 188 ? -1.982 11.239 18.832 1.00 75.06 188 LEU A C 1
ATOM 1515 O O . LEU A 1 188 ? -0.835 11.407 19.206 1.00 75.06 188 LEU A O 1
ATOM 1519 N N . LYS A 1 189 ? -2.799 12.270 18.587 1.00 72.19 189 LYS A N 1
ATOM 1520 C CA . LYS A 1 189 ? -2.411 13.670 18.844 1.00 72.19 189 LYS A CA 1
ATOM 1521 C C . LYS A 1 189 ? -2.441 14.054 20.318 1.00 72.19 189 LYS A C 1
ATOM 1523 O O . LYS A 1 189 ? -1.879 15.078 20.689 1.00 72.19 189 LYS A O 1
ATOM 1528 N N . LEU A 1 190 ? -3.199 13.311 21.117 1.00 64.50 190 LEU A N 1
ATOM 1529 C CA . LEU A 1 190 ? -3.393 13.599 22.529 1.00 64.50 190 LEU A CA 1
ATOM 1530 C C . LEU A 1 190 ? -2.492 12.729 23.406 1.00 64.50 190 LEU A C 1
ATOM 1532 O O . LEU A 1 190 ? -2.225 13.144 24.528 1.00 64.50 190 LEU A O 1
ATOM 1536 N N . ALA A 1 191 ? -2.106 11.540 22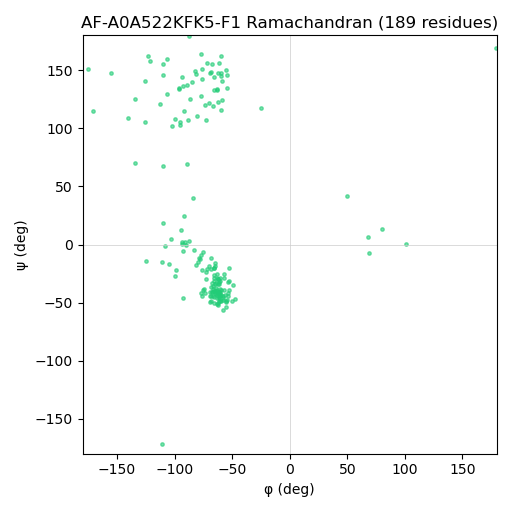.935 1.00 51.44 191 ALA A N 1
ATOM 1537 C CA . ALA A 1 191 ? -1.224 10.590 23.612 1.00 51.44 191 ALA A CA 1
ATOM 1538 C C . ALA A 1 191 ? 0.251 10.930 23.444 1.00 51.44 191 ALA A C 1
ATOM 1540 O O . ALA A 1 191 ? 0.962 10.706 24.447 1.00 51.44 191 ALA A O 1
#

pLDDT: mean 81.75, std 15.61, range [32.31, 95.88]

Secondary structure (DSSP, 8-state):
-PPPPTT--SSPPPPTTHHHHTS-GGG--HHHHHHHHHHGGGSHHHHHHHHHHHHHHHHHHHHSTTTTTTS-TTTTTSHHHHHTSPP-PPP-----HHHHHHHHHHHHT-S-HHHHHHHHHHHHH---HHHHHT-BGGGEETTTTEE---SS---------S-SBTTB-TTSTTSB----HHHHHHHHHH-

Solvent-accessible surface area (backbone atoms only — not comparable to full-atom values): 11815 Å² total; per-residue (Å²): 129,87,75,86,57,95,88,62,68,97,67,83,75,80,58,93,53,46,73,63,70,71,44,59,55,71,60,46,35,39,65,55,50,32,53,51,32,61,73,28,57,91,41,42,74,57,36,37,57,41,49,57,52,49,46,52,50,54,55,54,34,51,73,32,84,94,35,32,90,42,40,50,84,61,27,76,62,46,65,73,38,52,74,54,48,54,81,89,76,83,83,87,86,70,88,48,81,85,41,47,62,55,39,53,58,52,39,73,64,43,92,48,62,52,60,26,51,51,54,51,51,38,67,77,65,69,52,54,70,70,44,60,36,65,31,32,58,90,37,48,39,82,91,74,75,43,71,63,76,64,94,64,93,79,87,84,87,87,91,85,85,70,72,69,34,67,29,51,23,94,88,36,96,79,48,26,48,87,72,67,55,77,60,51,57,55,47,66,75,72,78

Foldseek 3Di:
DPDDDVPDDPDDDDQLCRVVVVDFQLPLALVVLLVSLVVCVVPQVSNLVNLVVVLVVLVVLCVDPVRVVRHDPCSCPDPSNVVSRDDDDDDPLDQDPVNVVLLLVLLCPDPDVLSSVLVCCCVVPVDDSVQLQAFFPVQADPVVRGGHRDPDDDDDDDDDDDDRTSAADPPDPVRTDPDPPVSSVVSSVVD

Mean predicted aligned error: 10.79 Å

Nearest PDB structures (foldseek):
  6en0-assembly1_A  TM=6.768E-01  e=1.381E-02  Enterococcus faecalis
  6emy-assembly1_A  TM=7.021E-01  e=3.374E-02  Enterococcus faecalis
  6en1-assembly1_A  TM=6.452E-01  e=3.191E-02  Enterococcus faecalis
  5hxy-assembly5_E  TM=3.709E-01  e=2.976E-01  Thermoplasma acidophilum DSM 1728

Sequence (191 aa):
MRGRKKGEGDTTQPGPLYGLLQLPLSKIDSDAVEQWLIEQRHRPGVARAGFVRLRAFLNWCAGRAAYRDYVIPGACTKQDVKDEVPSTNARHDALERQHLQPWFERVRKLENPVRAAYLQTVLLTGARREEIAALKWTDIDFRWHRMDIADKVEGKGQPWEPSQWVFASPTAASGRIQEPRAAHDKILKLA

Radius of gyration: 23.42 Å; Cα contacts (8 Å, |Δi|>4): 160; chains: 1; bounding box: 52×36×59 Å